Protein AF-A0A925JVF9-F1 (afdb_monomer_lite)

Sequence (267 aa):
MFSKILVVALFFCFVTSGFADVPAARLKELASIEGVRGNQLLGYGIVVGLNGTGDRRQTVFSAQSLANLLNQMGVSVPAETLRVNNTAAVLVTASLPPFARPGAKIDVTAATIGDSSNLQGGLLILTSLKGVDGQTYAVAQGPVVTAGFTAGGGFGNRQTVNHPTVGRVPDGAIVERAAPSASLETSVRLQLAHADFTTASRVAEAVNKRFSSDGSIVARAENSASVVVDTPKSWAGRGADFIAELERLTVQADRVAKIVINERTGT

Structure (mmCIF, N/CA/C/O backbone):
data_AF-A0A925JVF9-F1
#
_entry.id   AF-A0A925JVF9-F1
#
loop_
_atom_site.group_PDB
_atom_site.id
_atom_site.type_symbol
_atom_site.label_atom_id
_atom_site.label_alt_id
_atom_site.label_comp_id
_atom_site.label_asym_id
_atom_site.label_entity_id
_atom_site.label_seq_id
_atom_site.pdbx_PDB_ins_code
_atom_site.Cartn_x
_atom_site.Cartn_y
_atom_site.Cartn_z
_atom_site.occupancy
_atom_site.B_iso_or_equiv
_atom_site.auth_seq_id
_atom_site.auth_comp_id
_atom_site.auth_asym_id
_atom_site.auth_atom_id
_atom_site.pdbx_PDB_model_num
ATOM 1 N N . MET A 1 1 ? -48.446 49.598 40.470 1.00 51.62 1 MET A N 1
ATOM 2 C CA . MET A 1 1 ? -47.673 48.482 41.071 1.00 51.62 1 MET A CA 1
ATOM 3 C C . MET A 1 1 ? -47.598 47.236 40.173 1.00 51.62 1 MET A C 1
ATOM 5 O O . MET A 1 1 ? -46.605 46.533 40.249 1.00 51.62 1 MET A O 1
ATOM 9 N N . PHE A 1 2 ? -48.555 47.006 39.258 1.00 49.22 2 PHE A N 1
ATOM 10 C CA . PHE A 1 2 ? -48.572 45.840 38.350 1.00 49.22 2 PHE A CA 1
ATOM 11 C C . PHE A 1 2 ? -47.540 45.847 37.200 1.00 49.22 2 PHE A C 1
ATOM 13 O O . PHE A 1 2 ? -47.096 44.787 36.775 1.00 49.22 2 PHE A O 1
ATOM 20 N N . SER A 1 3 ? -47.092 47.016 36.727 1.00 47.41 3 SER A N 1
ATOM 21 C CA . SER A 1 3 ? -46.141 47.103 35.599 1.00 47.41 3 SER A CA 1
ATOM 22 C C . SER A 1 3 ? -44.711 46.650 35.954 1.00 47.41 3 SER A C 1
ATOM 24 O O . SER A 1 3 ? -44.016 46.103 35.104 1.00 47.41 3 SER A O 1
ATOM 26 N N . LYS A 1 4 ? -44.284 46.782 37.220 1.00 49.19 4 LYS A N 1
ATOM 27 C CA . LYS A 1 4 ? -42.935 46.367 37.653 1.00 49.19 4 LYS A CA 1
ATOM 28 C C . LYS A 1 4 ? -42.795 44.850 37.838 1.00 49.19 4 LYS A C 1
ATOM 30 O O . LYS A 1 4 ? -41.695 44.334 37.697 1.00 49.19 4 LYS A O 1
ATOM 35 N N . ILE A 1 5 ? -43.893 44.136 38.098 1.00 54.91 5 ILE A N 1
ATOM 36 C CA . ILE A 1 5 ? -43.890 42.671 38.274 1.00 54.91 5 ILE A CA 1
ATOM 37 C C . ILE A 1 5 ? -43.815 41.960 36.912 1.00 54.91 5 ILE A C 1
ATOM 39 O O . ILE A 1 5 ? -43.139 40.943 36.787 1.00 54.91 5 ILE A O 1
ATOM 43 N N . LEU A 1 6 ? -44.418 42.539 35.865 1.00 50.28 6 LEU A N 1
ATOM 44 C CA . LEU A 1 6 ? -44.382 41.973 34.512 1.00 50.28 6 LEU A CA 1
ATOM 45 C C . LEU A 1 6 ? -42.975 42.030 33.886 1.00 50.28 6 LEU A C 1
ATOM 47 O O . LEU A 1 6 ? -42.563 41.097 33.206 1.00 50.28 6 LEU A O 1
ATOM 51 N N . VAL A 1 7 ? -42.214 43.097 34.158 1.00 53.91 7 VAL A N 1
ATOM 52 C CA . VAL A 1 7 ? -40.842 43.262 33.641 1.00 53.91 7 VAL A CA 1
ATOM 53 C C . VAL A 1 7 ? -39.862 42.305 34.327 1.00 53.91 7 VAL A C 1
ATOM 55 O O . VAL A 1 7 ? -38.964 41.785 33.674 1.00 53.91 7 VAL A O 1
ATOM 58 N N . VAL A 1 8 ? -40.066 41.996 35.612 1.00 53.78 8 VAL A N 1
ATOM 59 C CA . VAL A 1 8 ? -39.234 41.018 36.338 1.00 53.78 8 VAL A CA 1
ATOM 60 C C . VAL A 1 8 ? -39.533 39.583 35.884 1.00 53.78 8 VAL A C 1
ATOM 62 O O . VAL A 1 8 ? -38.606 38.789 35.744 1.00 53.78 8 VAL A O 1
ATOM 65 N N . ALA A 1 9 ? -40.790 39.259 35.556 1.00 52.25 9 ALA A N 1
ATOM 66 C CA . ALA A 1 9 ? -41.148 37.958 34.983 1.00 52.25 9 ALA A CA 1
ATOM 67 C C . ALA A 1 9 ? -40.608 37.769 33.551 1.00 52.25 9 ALA A C 1
ATOM 69 O O . ALA A 1 9 ? -40.175 36.674 33.197 1.00 52.25 9 ALA A O 1
ATOM 70 N N . LEU A 1 10 ? -40.563 38.838 32.746 1.00 49.56 10 LEU A N 1
ATOM 71 C CA . LEU A 1 10 ? -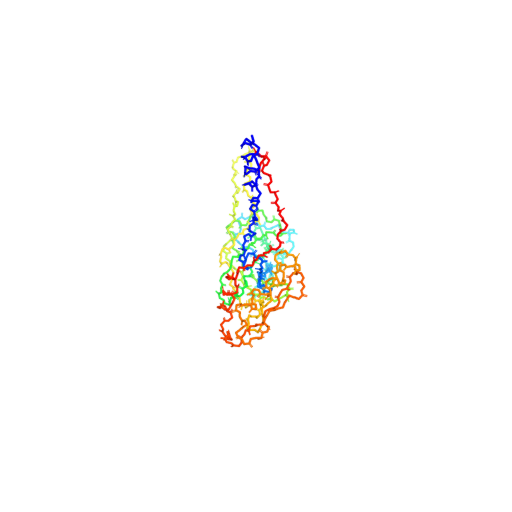39.995 38.788 31.394 1.00 49.56 10 LEU A CA 1
ATOM 72 C C . LEU A 1 10 ? -38.457 38.689 31.406 1.00 49.56 10 LEU A C 1
ATOM 74 O O . LEU A 1 10 ? -37.876 38.092 30.504 1.00 49.56 10 LEU A O 1
ATOM 78 N N . PHE A 1 11 ? -37.797 39.219 32.443 1.00 47.34 11 PHE A N 1
ATOM 79 C CA . PHE A 1 11 ? -36.340 39.136 32.603 1.00 47.34 11 PHE A CA 1
ATOM 80 C C . PHE A 1 11 ? -35.870 37.785 33.171 1.00 47.34 11 PHE A C 1
ATOM 82 O O . PHE A 1 11 ? -34.746 37.364 32.912 1.00 47.34 11 PHE A O 1
ATOM 89 N N . PHE A 1 12 ? -36.733 37.060 33.894 1.00 47.75 12 PHE A N 1
ATOM 90 C CA . PHE A 1 12 ? -36.420 35.718 34.402 1.00 47.75 12 PHE A CA 1
ATOM 91 C C . PHE A 1 12 ? -36.525 34.618 33.328 1.00 47.75 12 PHE A C 1
ATOM 93 O O . PHE A 1 12 ? -36.036 33.510 33.523 1.00 47.75 12 PHE A O 1
ATOM 100 N N . CYS A 1 13 ? -37.124 34.916 32.171 1.00 45.69 13 CYS A N 1
ATOM 101 C CA . CYS A 1 13 ? -37.393 33.924 31.129 1.00 45.69 13 CYS A CA 1
ATOM 102 C C . CYS A 1 13 ? -36.323 33.859 30.018 1.00 45.69 13 CYS A C 1
ATOM 104 O O . CYS A 1 13 ? -36.490 33.103 29.066 1.00 45.69 13 CYS A O 1
ATOM 106 N N . PHE A 1 14 ? -35.229 34.628 30.121 1.00 47.38 14 PHE A N 1
ATOM 107 C CA . PHE A 1 14 ? -34.200 34.720 29.069 1.00 47.38 14 PHE A CA 1
ATOM 108 C C . PHE A 1 14 ? -32.827 34.137 29.443 1.00 47.38 14 PHE A C 1
ATOM 110 O O . PHE A 1 14 ? -31.883 34.244 28.665 1.00 47.38 14 PHE A O 1
ATOM 117 N N . VAL A 1 15 ? -32.709 33.480 30.602 1.00 49.84 15 VAL A N 1
ATOM 118 C CA . VAL A 1 15 ? -31.476 32.793 31.035 1.00 49.84 15 VAL A CA 1
ATOM 119 C C . VAL A 1 15 ? -31.698 31.280 31.081 1.00 49.84 15 VAL A C 1
ATOM 121 O O . VAL A 1 15 ? -31.376 30.601 32.047 1.00 49.84 15 VAL A O 1
ATOM 124 N N . THR A 1 16 ? -32.260 30.722 30.014 1.00 52.12 16 THR A N 1
ATOM 125 C CA . THR A 1 16 ? -31.996 29.324 29.658 1.00 52.12 16 THR A CA 1
ATOM 126 C C . THR A 1 16 ? -31.006 29.345 28.509 1.00 52.12 16 THR A C 1
ATOM 128 O O . THR A 1 16 ? -31.341 29.042 27.365 1.00 52.12 16 THR A O 1
ATOM 131 N N . SER A 1 17 ? -29.786 29.791 28.811 1.00 51.72 17 SER A N 1
ATOM 132 C CA . SER A 1 17 ? -28.629 29.566 27.956 1.00 51.72 17 SER A CA 1
ATOM 133 C C . SER A 1 17 ? -28.560 28.063 27.730 1.00 51.72 17 SER A C 1
ATOM 135 O O . SER A 1 17 ? -28.255 27.312 28.657 1.00 51.72 17 SER A O 1
ATOM 137 N N . GLY A 1 18 ? -28.943 27.622 26.533 1.00 48.72 18 GLY A N 1
ATOM 138 C CA . GLY A 1 18 ? -28.805 26.234 26.138 1.00 48.72 18 GLY A CA 1
ATOM 139 C C . GLY A 1 18 ? -27.358 25.837 26.368 1.00 48.72 18 GLY A C 1
ATOM 140 O O . GLY A 1 18 ? -26.458 26.380 25.726 1.00 48.72 18 GLY A O 1
ATOM 141 N N . PHE A 1 19 ? -27.126 24.923 27.308 1.00 47.12 19 PHE A N 1
ATOM 142 C CA . PHE A 1 19 ? -25.910 24.135 27.292 1.00 47.12 19 PHE A CA 1
ATOM 143 C C . PHE A 1 19 ? -25.927 23.443 25.935 1.00 47.12 19 PHE A C 1
ATOM 145 O O . PHE A 1 19 ? -26.756 22.566 25.695 1.00 47.12 19 PHE A O 1
ATOM 152 N N . ALA A 1 20 ? -25.111 23.935 25.005 1.00 51.00 20 ALA A N 1
ATOM 153 C CA . ALA A 1 20 ? -24.865 23.244 23.758 1.00 51.00 20 ALA A CA 1
ATOM 154 C C . ALA A 1 20 ? -24.226 21.917 24.158 1.00 51.00 20 ALA A C 1
ATOM 156 O O . ALA A 1 20 ? -23.046 21.867 24.501 1.00 51.00 20 ALA A O 1
ATOM 157 N N . ASP A 1 21 ? -25.055 20.880 24.233 1.00 56.22 21 ASP A N 1
ATOM 158 C CA . ASP A 1 21 ? -24.623 19.532 24.549 1.00 56.22 21 ASP A CA 1
ATOM 159 C C . ASP A 1 21 ? -23.582 19.174 23.492 1.00 56.22 21 ASP A C 1
ATOM 161 O O . ASP A 1 21 ? -23.876 19.181 22.291 1.00 56.22 21 ASP A O 1
ATOM 165 N N . VAL A 1 22 ? -22.327 19.005 23.915 1.00 60.31 22 VAL A N 1
ATOM 166 C CA . VAL A 1 22 ? -21.244 18.711 22.979 1.00 60.31 22 VAL A CA 1
ATOM 167 C C . VAL A 1 22 ? -21.613 17.379 22.333 1.00 60.31 22 VAL A C 1
ATOM 169 O O . VAL A 1 22 ? -21.727 16.377 23.048 1.00 60.31 22 VAL A O 1
ATOM 172 N N . PRO A 1 23 ? -21.845 17.344 21.008 1.00 68.94 23 PRO A N 1
ATOM 173 C CA . PRO A 1 23 ? -22.372 16.157 20.365 1.00 68.94 23 PRO A CA 1
ATOM 174 C C . PRO A 1 23 ? -21.405 15.000 20.593 1.00 68.94 23 PRO A C 1
ATOM 176 O O . PRO A 1 23 ? -20.207 15.107 20.320 1.00 68.94 23 PRO A O 1
ATOM 179 N N . ALA A 1 24 ? -21.930 13.899 21.128 1.00 77.19 24 ALA A N 1
ATOM 180 C CA . ALA A 1 24 ? -21.142 12.705 21.363 1.00 77.19 24 ALA A CA 1
ATOM 181 C C . ALA A 1 24 ? -20.624 12.183 20.015 1.00 77.19 24 ALA A C 1
ATOM 183 O O . ALA A 1 24 ? -21.403 11.854 19.118 1.00 77.19 24 ALA A O 1
ATOM 184 N N . ALA A 1 25 ? -19.304 12.131 19.865 1.00 85.44 25 ALA A N 1
ATOM 185 C CA . ALA A 1 25 ? -18.665 11.631 18.658 1.00 85.44 25 ALA A CA 1
ATOM 186 C C . ALA A 1 25 ? -18.494 10.114 18.763 1.00 85.44 25 ALA A C 1
ATOM 188 O O . ALA A 1 25 ? -18.300 9.566 19.852 1.00 85.44 25 ALA A O 1
ATOM 189 N N . ARG A 1 26 ? -18.571 9.415 17.629 1.00 90.19 26 ARG A N 1
ATOM 190 C CA . ARG A 1 26 ? -18.311 7.971 17.602 1.00 90.19 26 ARG A CA 1
ATOM 191 C C . ARG A 1 26 ? -16.829 7.708 17.823 1.00 90.19 26 ARG A C 1
ATOM 193 O O . ARG A 1 26 ? -15.989 8.462 17.339 1.00 90.19 26 ARG A O 1
ATOM 200 N N . LEU A 1 27 ? -16.498 6.604 18.481 1.00 89.12 27 LEU A N 1
ATOM 201 C CA . LEU A 1 27 ? -15.113 6.265 18.785 1.00 89.12 27 LEU A CA 1
ATOM 202 C C . LEU A 1 27 ? -14.265 6.124 17.512 1.00 89.12 27 LEU A C 1
ATOM 204 O O . LEU A 1 27 ? -13.140 6.609 17.495 1.00 89.12 27 LEU A O 1
ATOM 208 N N . LYS A 1 28 ? -14.837 5.617 16.409 1.00 90.06 28 LYS A N 1
ATOM 209 C CA . LYS A 1 28 ? -14.170 5.575 15.090 1.00 90.06 28 LYS A CA 1
ATOM 210 C C . LYS A 1 28 ? -13.809 6.944 14.488 1.00 90.06 28 LYS A C 1
ATOM 212 O O . LYS A 1 28 ? -13.032 7.011 13.544 1.00 90.06 28 LYS A O 1
ATOM 217 N N . GLU A 1 29 ? -14.422 8.027 14.967 1.00 88.44 29 GLU A N 1
ATOM 218 C CA . GLU A 1 29 ? -14.110 9.403 14.544 1.00 88.44 29 GLU A CA 1
ATOM 219 C C . GLU A 1 29 ? -13.069 10.058 15.458 1.00 88.44 29 GLU A C 1
ATOM 221 O O . GLU A 1 29 ? -12.464 11.062 15.088 1.00 88.44 29 GLU A O 1
ATOM 226 N N . LEU A 1 30 ? -12.883 9.518 16.665 1.00 88.56 30 LEU A N 1
ATOM 227 C CA . LEU A 1 30 ? -11.974 10.047 17.679 1.00 88.56 30 LEU A CA 1
ATOM 228 C C . LEU A 1 30 ? -10.653 9.284 17.742 1.00 88.56 30 LEU A C 1
ATOM 230 O O . LEU A 1 30 ? -9.647 9.862 18.149 1.00 88.56 30 LEU A O 1
ATOM 234 N N . ALA A 1 31 ? -10.657 8.005 17.375 1.00 90.94 31 ALA A N 1
ATOM 235 C CA . ALA A 1 31 ? -9.525 7.110 17.521 1.00 90.94 31 ALA A CA 1
ATOM 236 C C . ALA A 1 31 ? -9.370 6.179 16.318 1.00 90.94 31 ALA A C 1
ATOM 238 O O . ALA A 1 31 ? -10.335 5.819 15.647 1.00 90.94 31 ALA A O 1
ATOM 239 N N . SER A 1 32 ? -8.135 5.745 16.104 1.00 91.44 32 SER A N 1
ATOM 240 C CA . SER A 1 32 ? -7.761 4.667 15.193 1.00 91.44 32 SER A CA 1
ATOM 241 C C . SER A 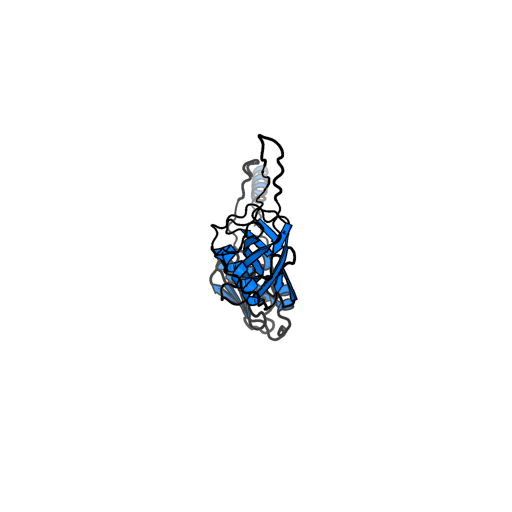1 32 ? -7.088 3.547 15.979 1.00 91.44 32 SER A C 1
ATOM 243 O O . SER A 1 32 ? -6.662 3.749 17.115 1.00 91.44 32 SER A O 1
ATOM 245 N N . ILE A 1 33 ? -7.001 2.354 15.403 1.00 90.56 33 ILE A N 1
ATOM 246 C CA . ILE A 1 33 ? -6.335 1.231 16.063 1.00 90.56 33 ILE A CA 1
ATOM 247 C C . ILE A 1 33 ? -4.843 1.304 15.766 1.00 90.56 33 ILE A C 1
ATOM 249 O O . ILE A 1 33 ? -4.421 1.325 14.607 1.00 90.56 33 ILE A O 1
ATOM 253 N N . GLU A 1 34 ? -4.033 1.316 16.817 1.00 86.50 34 GLU A N 1
ATOM 254 C CA . GLU A 1 34 ? -2.588 1.339 16.676 1.00 86.50 34 GLU A CA 1
ATOM 255 C C . GLU A 1 34 ? -2.092 0.075 15.965 1.00 86.50 34 GLU A C 1
ATOM 257 O O . GLU A 1 34 ? -2.517 -1.046 16.245 1.00 86.50 34 GLU A O 1
ATOM 262 N N . GLY A 1 35 ? -1.189 0.261 15.002 1.00 82.56 35 GLY A N 1
ATOM 263 C CA . GLY A 1 35 ? -0.651 -0.828 14.188 1.00 82.56 35 GLY A CA 1
ATOM 264 C C . GLY A 1 35 ? -1.590 -1.333 13.086 1.00 82.56 35 GLY A C 1
ATOM 265 O O . GLY A 1 35 ? -1.187 -2.206 12.316 1.00 82.56 35 GLY A O 1
ATOM 266 N N . VAL A 1 36 ? -2.792 -0.763 12.942 1.00 87.06 36 VAL A N 1
ATOM 267 C CA . VAL A 1 36 ? -3.673 -0.970 11.782 1.00 87.06 36 VAL A CA 1
ATOM 268 C C . VAL A 1 36 ? -3.477 0.187 10.811 1.00 87.06 36 VAL A C 1
ATOM 270 O O . VAL A 1 36 ? -4.213 1.169 10.798 1.00 87.06 36 VAL A O 1
ATOM 273 N N . ARG A 1 37 ? -2.430 0.087 9.992 1.00 87.00 37 ARG A N 1
ATOM 274 C CA . ARG A 1 37 ? -2.085 1.106 8.997 1.00 87.00 37 ARG A CA 1
ATOM 275 C C . ARG A 1 37 ? -1.656 0.483 7.679 1.00 87.00 37 ARG A C 1
ATOM 277 O O . ARG A 1 37 ? -1.197 -0.657 7.640 1.00 87.00 37 ARG A O 1
ATOM 284 N N . GLY A 1 38 ? -1.762 1.267 6.610 1.00 89.81 38 GLY A N 1
ATOM 285 C CA . GLY A 1 38 ? -1.126 0.924 5.344 1.00 89.81 38 GLY A CA 1
ATOM 286 C C . GLY A 1 38 ? 0.397 0.938 5.485 1.00 89.81 38 GLY A C 1
ATOM 287 O O . GLY A 1 38 ? 0.955 1.810 6.153 1.00 89.81 38 GLY A O 1
ATOM 288 N N . ASN A 1 39 ? 1.066 -0.023 4.858 1.00 92.75 39 ASN A N 1
ATOM 289 C CA . ASN A 1 39 ? 2.521 -0.105 4.829 1.00 92.75 39 ASN A CA 1
ATOM 290 C C . ASN A 1 39 ? 3.021 0.271 3.435 1.00 92.75 39 ASN A C 1
ATOM 292 O O . ASN A 1 39 ? 2.572 -0.282 2.434 1.00 92.75 39 ASN A O 1
ATOM 296 N N . GLN A 1 40 ? 3.948 1.222 3.364 1.00 94.75 40 GLN A N 1
ATOM 297 C CA . GLN A 1 40 ? 4.530 1.632 2.091 1.00 94.75 40 GLN A CA 1
ATOM 298 C C . GLN A 1 40 ? 5.485 0.554 1.594 1.00 94.75 40 GLN A C 1
ATOM 300 O O . GLN A 1 40 ? 6.331 0.068 2.349 1.00 94.75 40 GLN A O 1
ATOM 305 N N . LEU A 1 41 ? 5.345 0.205 0.321 1.00 96.88 41 LEU A N 1
ATOM 306 C CA . LEU A 1 41 ? 6.246 -0.695 -0.370 1.00 96.88 41 LEU A CA 1
ATOM 307 C C . LEU A 1 41 ? 7.009 0.057 -1.453 1.00 96.88 41 LEU A C 1
ATOM 309 O O . LEU A 1 41 ? 6.459 0.927 -2.134 1.00 96.88 41 LEU A O 1
ATOM 313 N N . LEU A 1 42 ? 8.267 -0.329 -1.624 1.00 97.50 42 LEU A N 1
ATOM 314 C CA . LEU A 1 42 ? 9.190 0.247 -2.582 1.00 97.50 42 LEU A CA 1
ATOM 315 C C . LEU A 1 42 ? 9.870 -0.861 -3.385 1.00 97.50 42 LEU A C 1
ATOM 317 O O . LEU A 1 42 ? 10.356 -1.844 -2.826 1.00 97.50 42 LEU A O 1
ATOM 321 N N . GLY A 1 43 ? 9.942 -0.685 -4.695 1.00 96.75 43 GLY A N 1
ATOM 322 C CA . GLY A 1 43 ? 10.663 -1.562 -5.599 1.00 96.75 43 GLY A CA 1
ATOM 323 C C . GLY A 1 43 ? 11.432 -0.779 -6.648 1.00 96.75 43 GLY A C 1
ATOM 324 O O . GLY A 1 43 ? 11.124 0.372 -6.957 1.00 96.75 43 GLY A O 1
ATOM 325 N N . TYR A 1 44 ? 12.435 -1.443 -7.203 1.00 95.56 44 TYR A N 1
ATOM 326 C CA . TYR A 1 44 ? 13.166 -0.985 -8.371 1.00 95.56 44 TYR A CA 1
ATOM 327 C C . TYR A 1 44 ? 12.802 -1.900 -9.535 1.00 95.56 44 TYR A C 1
ATOM 329 O O . TYR A 1 44 ? 13.009 -3.111 -9.448 1.00 95.56 44 TYR A O 1
ATOM 337 N N . GLY A 1 45 ? 12.238 -1.322 -10.590 1.00 95.19 45 GLY A N 1
ATOM 338 C CA . GLY A 1 45 ? 11.696 -2.056 -11.722 1.00 95.19 45 GLY A CA 1
ATOM 339 C C . GLY A 1 45 ? 12.215 -1.558 -13.060 1.00 95.19 45 GLY A C 1
ATOM 340 O O . GLY A 1 45 ? 12.883 -0.527 -13.167 1.00 95.19 45 GLY A O 1
ATOM 341 N N . ILE A 1 46 ? 11.864 -2.305 -14.101 1.00 95.19 46 ILE A N 1
ATOM 342 C CA . ILE A 1 46 ? 12.168 -1.967 -15.488 1.00 95.19 46 ILE A CA 1
ATOM 343 C C . ILE A 1 46 ? 10.858 -1.957 -16.269 1.00 95.19 46 ILE A C 1
ATOM 345 O O . ILE A 1 46 ? 10.109 -2.933 -16.241 1.00 95.19 46 ILE A O 1
ATOM 349 N N . VAL A 1 47 ? 10.597 -0.866 -16.983 1.00 96.56 47 VAL A N 1
ATOM 350 C CA . VAL A 1 47 ? 9.513 -0.773 -17.963 1.00 96.56 47 VAL A CA 1
ATOM 351 C C . VAL A 1 47 ? 10.098 -0.956 -19.356 1.00 96.56 47 VAL A C 1
ATOM 353 O O . VAL A 1 47 ? 11.058 -0.281 -19.718 1.00 96.56 47 VAL A O 1
ATOM 356 N N . VAL A 1 48 ? 9.526 -1.858 -20.147 1.00 95.38 48 VAL A N 1
ATOM 357 C CA . VAL A 1 48 ? 9.948 -2.150 -21.527 1.00 95.38 48 VAL A CA 1
ATOM 358 C C . VAL A 1 48 ? 8.830 -1.849 -22.522 1.00 95.38 48 VAL A C 1
ATOM 360 O O . VAL A 1 48 ? 7.694 -1.600 -22.128 1.00 95.38 48 VAL A O 1
ATOM 363 N N . GLY A 1 49 ? 9.133 -1.889 -23.820 1.00 93.75 49 GLY A N 1
ATOM 364 C CA . GLY A 1 49 ? 8.134 -1.669 -24.873 1.00 93.75 49 GLY A CA 1
ATOM 365 C C . GLY A 1 49 ? 7.816 -0.194 -25.123 1.00 93.75 49 GLY A C 1
ATOM 366 O O . GLY A 1 49 ? 6.814 0.122 -25.754 1.00 93.75 49 GLY A O 1
ATOM 367 N N . LEU A 1 50 ? 8.672 0.712 -24.643 1.00 93.06 50 LEU A N 1
ATOM 368 C CA . LEU A 1 50 ? 8.541 2.143 -24.906 1.00 93.06 50 LEU A CA 1
ATOM 369 C C . LEU A 1 50 ? 8.934 2.451 -26.358 1.00 93.06 50 LEU A C 1
ATOM 371 O O . LEU A 1 50 ? 9.868 1.855 -26.888 1.00 93.06 50 LEU A O 1
ATOM 375 N N . ASN A 1 51 ? 8.245 3.394 -27.003 1.00 91.12 51 ASN A N 1
ATOM 376 C CA . ASN A 1 51 ? 8.458 3.742 -28.413 1.00 91.12 51 ASN A CA 1
ATOM 377 C C . ASN A 1 51 ? 9.560 4.806 -28.579 1.00 91.12 51 ASN A C 1
ATOM 379 O O . ASN A 1 51 ? 9.288 5.951 -28.937 1.00 91.12 51 ASN A O 1
ATOM 383 N N . GLY A 1 52 ? 10.804 4.460 -28.239 1.00 90.81 52 GLY A N 1
ATOM 384 C CA . GLY A 1 52 ? 11.949 5.375 -28.311 1.00 90.81 52 GLY A CA 1
ATOM 385 C C . GLY A 1 52 ? 11.978 6.460 -27.229 1.00 90.81 52 GLY A C 1
ATOM 386 O O . GLY A 1 52 ? 12.827 7.348 -27.285 1.00 90.81 52 GLY A O 1
ATOM 387 N N . THR A 1 53 ? 11.063 6.406 -26.257 1.00 92.25 53 THR A N 1
ATOM 388 C CA . THR A 1 53 ? 10.938 7.377 -25.157 1.00 92.25 53 THR A CA 1
ATOM 389 C C . THR A 1 53 ? 11.624 6.942 -23.867 1.00 92.25 53 THR A C 1
ATOM 391 O O . THR A 1 53 ? 11.503 7.664 -22.880 1.00 92.25 53 THR A O 1
ATOM 394 N N . GLY A 1 54 ? 12.305 5.792 -23.870 1.00 91.56 54 GLY A N 1
ATOM 395 C CA . GLY A 1 54 ? 13.030 5.244 -22.726 1.00 91.56 54 GLY A CA 1
ATOM 396 C C . GLY A 1 54 ? 14.318 5.999 -22.396 1.00 91.56 54 GLY A C 1
ATOM 397 O O . GLY A 1 54 ? 14.566 7.108 -22.872 1.00 91.56 54 GLY A O 1
ATOM 398 N N . ASP A 1 55 ? 15.144 5.385 -21.559 1.00 93.62 55 ASP A N 1
ATOM 399 C CA . ASP A 1 55 ? 16.361 5.991 -21.037 1.00 93.62 55 ASP A CA 1
ATOM 400 C C . ASP A 1 55 ? 17.455 6.146 -22.104 1.00 93.62 55 ASP A C 1
ATOM 402 O O . ASP A 1 55 ? 17.503 5.461 -23.134 1.00 93.62 55 ASP A O 1
ATOM 406 N N . ARG A 1 56 ? 18.380 7.074 -21.849 1.00 89.69 56 ARG A N 1
ATOM 407 C CA . ARG A 1 56 ? 19.545 7.300 -22.709 1.00 89.69 56 ARG A CA 1
ATOM 408 C C . ARG A 1 56 ? 20.671 6.350 -22.308 1.00 89.69 56 ARG A C 1
ATOM 410 O O . ARG A 1 56 ? 20.728 5.854 -21.191 1.00 89.69 56 ARG A O 1
ATOM 417 N N . ARG A 1 57 ? 21.649 6.141 -23.197 1.00 79.12 57 ARG A N 1
ATOM 418 C CA . ARG A 1 57 ? 22.834 5.312 -22.875 1.00 79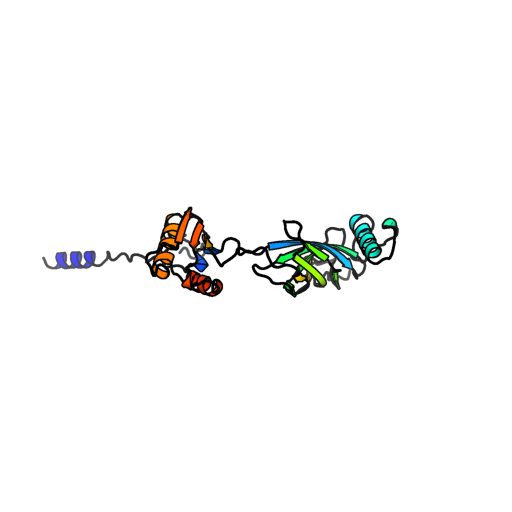.12 57 ARG A CA 1
ATOM 419 C C . ARG A 1 57 ? 23.679 5.877 -21.725 1.00 79.12 57 ARG A C 1
ATOM 421 O O . ARG A 1 57 ? 24.426 5.131 -21.111 1.00 79.12 57 ARG A O 1
ATOM 428 N N . GLN A 1 58 ? 23.568 7.176 -21.446 1.00 78.94 58 GLN A N 1
ATOM 429 C CA . GLN A 1 58 ? 24.237 7.829 -20.315 1.00 78.94 58 GLN A CA 1
ATOM 430 C C . GLN A 1 58 ? 23.629 7.416 -18.963 1.00 78.94 58 GLN A C 1
ATOM 432 O O . GLN A 1 58 ? 24.291 7.520 -17.933 1.00 78.94 58 GLN A O 1
ATOM 437 N N . THR A 1 59 ? 22.401 6.893 -18.962 1.00 82.06 59 THR A N 1
ATOM 438 C CA . THR A 1 59 ? 21.716 6.362 -17.786 1.00 82.06 59 THR A CA 1
ATOM 439 C C . THR A 1 59 ? 22.245 4.954 -17.462 1.00 82.06 59 THR A C 1
ATOM 441 O O . THR A 1 59 ? 21.651 3.935 -17.819 1.00 82.06 59 THR A O 1
ATOM 444 N N . VAL A 1 60 ? 23.407 4.884 -16.802 1.00 80.81 60 VAL A N 1
ATOM 445 C CA . VAL A 1 60 ? 24.162 3.628 -16.582 1.00 80.81 60 VAL A CA 1
ATOM 446 C C . VAL A 1 60 ? 23.334 2.550 -15.867 1.00 80.81 60 VAL A C 1
ATOM 448 O O . VAL A 1 60 ? 23.421 1.367 -16.200 1.00 80.81 60 VAL A O 1
ATOM 451 N N . PHE A 1 61 ? 22.488 2.942 -14.912 1.00 86.69 61 PHE A N 1
ATOM 452 C CA . PHE A 1 61 ? 21.709 1.995 -14.112 1.00 86.69 61 PHE A CA 1
ATOM 453 C C . PHE A 1 61 ? 20.660 1.229 -14.926 1.00 86.69 61 PHE A C 1
ATOM 455 O O . PHE A 1 61 ? 20.439 0.049 -14.653 1.00 86.69 61 PHE A O 1
ATOM 462 N N . SER A 1 62 ? 20.056 1.832 -15.951 1.00 87.12 62 SER A N 1
ATOM 463 C CA . SER A 1 62 ? 19.019 1.185 -16.767 1.00 87.12 62 SER A CA 1
ATOM 464 C C . SER A 1 62 ? 19.599 0.066 -17.627 1.00 87.12 62 SER A C 1
ATOM 466 O O . SER A 1 62 ? 19.054 -1.038 -17.663 1.00 87.12 62 SER A O 1
ATOM 468 N N . ALA A 1 63 ? 20.753 0.319 -18.256 1.00 88.62 63 ALA A N 1
ATOM 469 C CA . ALA A 1 63 ? 21.475 -0.683 -19.038 1.00 88.62 63 ALA A CA 1
ATOM 470 C C . ALA A 1 63 ? 21.976 -1.831 -18.154 1.00 88.62 63 ALA A C 1
ATOM 472 O O . ALA A 1 63 ? 21.769 -2.998 -18.488 1.00 88.62 63 ALA A O 1
ATOM 473 N N . GLN A 1 64 ? 22.546 -1.510 -16.988 1.00 90.50 64 GLN A N 1
ATOM 474 C CA . GLN A 1 64 ? 22.990 -2.523 -16.031 1.00 90.50 64 GLN A CA 1
ATOM 475 C C . GLN A 1 64 ? 21.830 -3.380 -15.518 1.00 90.50 64 GLN A C 1
ATOM 477 O O . GLN A 1 64 ? 21.959 -4.593 -15.374 1.00 90.50 64 GLN A O 1
ATOM 482 N N . SER A 1 65 ? 20.683 -2.764 -15.249 1.00 90.19 65 SER A N 1
ATOM 483 C CA . SER A 1 65 ? 19.516 -3.475 -14.727 1.00 90.19 65 SER A CA 1
ATOM 484 C C . SER A 1 65 ? 18.928 -4.425 -15.756 1.00 90.19 65 SER A C 1
ATOM 486 O O . SER A 1 65 ? 18.602 -5.561 -15.418 1.00 90.19 65 SER A O 1
ATOM 488 N N . LEU A 1 66 ? 18.852 -3.995 -17.018 1.00 89.75 66 LEU A N 1
ATOM 489 C CA . LEU A 1 66 ? 18.428 -4.860 -18.112 1.00 89.75 66 LEU A CA 1
ATOM 490 C C . LEU A 1 66 ? 19.416 -6.015 -18.321 1.00 89.75 66 LEU A C 1
ATOM 492 O O . LEU A 1 66 ? 18.985 -7.157 -18.457 1.00 89.75 66 LEU A O 1
ATOM 496 N N . ALA A 1 67 ? 20.726 -5.748 -18.276 1.00 91.88 67 ALA A N 1
ATOM 497 C CA . ALA A 1 67 ? 21.748 -6.792 -18.349 1.00 91.88 67 ALA A CA 1
ATOM 498 C C . ALA A 1 67 ? 21.600 -7.813 -17.211 1.00 91.88 67 ALA A C 1
ATOM 500 O O . ALA A 1 67 ? 21.611 -9.015 -17.454 1.00 91.88 67 ALA A O 1
ATOM 501 N N . ASN A 1 68 ? 21.408 -7.353 -15.971 1.00 91.69 68 ASN A N 1
ATOM 502 C CA . ASN A 1 68 ? 21.200 -8.224 -14.812 1.00 91.69 68 ASN A CA 1
ATOM 503 C C . ASN A 1 68 ? 19.940 -9.085 -14.958 1.00 91.69 68 ASN A C 1
ATOM 505 O O . ASN A 1 68 ? 19.973 -10.273 -14.646 1.00 91.69 68 ASN A O 1
ATOM 509 N N . LEU A 1 69 ? 18.851 -8.501 -15.459 1.00 90.81 69 LEU A N 1
ATOM 510 C CA . LEU A 1 69 ? 17.607 -9.219 -15.713 1.00 90.81 69 LEU A CA 1
ATOM 511 C C . LEU A 1 69 ? 17.789 -10.307 -16.782 1.00 90.81 69 LEU A C 1
ATOM 513 O O . LEU A 1 69 ? 17.374 -11.445 -16.582 1.00 90.81 69 LEU A O 1
ATOM 517 N N . LEU A 1 70 ? 18.460 -9.986 -17.891 1.00 91.44 70 LEU A N 1
ATOM 518 C CA . LEU A 1 70 ? 18.787 -10.958 -18.938 1.00 91.44 70 LEU A CA 1
ATOM 519 C C . LEU A 1 70 ? 19.699 -12.074 -18.406 1.00 91.44 70 LEU A C 1
ATOM 521 O O . LEU A 1 70 ? 19.425 -13.248 -18.650 1.00 91.44 70 LEU A O 1
ATOM 525 N N . ASN A 1 71 ? 20.712 -11.723 -17.605 1.00 93.69 71 ASN A N 1
ATOM 526 C CA . ASN A 1 71 ? 21.609 -12.683 -16.960 1.00 93.69 71 ASN A CA 1
ATOM 527 C C . ASN A 1 71 ? 20.836 -13.661 -16.058 1.00 93.69 71 ASN A C 1
ATOM 529 O O . ASN A 1 71 ? 21.084 -14.863 -16.112 1.00 93.69 71 ASN A O 1
ATOM 533 N N . GLN A 1 72 ? 19.873 -13.173 -15.267 1.00 90.75 72 GLN A N 1
ATOM 534 C CA . GLN A 1 72 ? 19.010 -14.022 -14.432 1.00 90.75 72 GLN A CA 1
ATOM 535 C C . GLN A 1 72 ? 18.145 -14.988 -15.256 1.00 90.75 72 GLN A C 1
ATOM 537 O O . GLN A 1 72 ? 17.810 -16.066 -14.774 1.00 90.75 72 GLN A O 1
ATOM 542 N N . MET A 1 73 ? 17.823 -14.635 -16.502 1.00 90.75 73 MET A N 1
ATOM 543 C CA . MET A 1 73 ? 17.109 -15.499 -17.450 1.00 90.75 73 MET A CA 1
ATOM 544 C C . MET A 1 73 ? 18.042 -16.393 -18.288 1.00 90.75 73 MET A C 1
ATOM 546 O O . MET A 1 73 ? 17.584 -17.058 -19.213 1.00 90.75 73 MET A O 1
ATOM 550 N N . GLY A 1 74 ? 19.344 -16.419 -17.986 1.00 92.31 74 GLY A N 1
ATOM 551 C CA . GLY A 1 74 ? 20.331 -17.253 -18.677 1.00 92.31 74 GLY A CA 1
ATOM 552 C C . GLY A 1 74 ? 20.916 -16.639 -19.952 1.00 92.31 74 GLY A C 1
ATOM 553 O O . GLY A 1 74 ? 21.633 -17.320 -20.681 1.00 92.31 74 GLY A O 1
ATOM 554 N N . VAL A 1 75 ? 20.647 -15.361 -20.230 1.00 92.94 75 VAL A N 1
ATOM 555 C CA . VAL A 1 75 ? 21.173 -14.647 -21.400 1.00 92.94 75 VAL A CA 1
ATOM 556 C C . VAL A 1 75 ? 22.239 -13.657 -20.948 1.00 92.94 75 VAL A C 1
ATOM 558 O O . VAL A 1 75 ? 21.925 -12.614 -20.377 1.00 92.94 75 VAL A O 1
ATOM 561 N N . SER A 1 76 ? 23.509 -13.966 -21.220 1.00 91.44 76 SER A N 1
ATOM 562 C CA . SER A 1 76 ? 24.606 -13.090 -20.812 1.00 91.44 76 SER A CA 1
ATOM 563 C C . SER A 1 76 ? 24.926 -12.028 -21.852 1.00 91.44 76 SER A C 1
ATOM 565 O O . SER A 1 76 ? 25.302 -12.341 -22.981 1.00 91.44 76 SER A O 1
ATOM 567 N N . VAL A 1 77 ? 24.759 -10.762 -21.464 1.00 89.69 77 VAL A N 1
ATOM 568 C CA . VAL A 1 77 ? 24.997 -9.599 -22.327 1.00 89.69 77 VAL A CA 1
ATOM 569 C C . VAL A 1 77 ? 25.735 -8.515 -21.536 1.00 89.69 77 VAL A C 1
ATOM 571 O O . VAL A 1 77 ? 25.264 -8.139 -20.459 1.00 89.69 77 VAL A O 1
ATOM 574 N N . PRO A 1 78 ? 26.859 -7.975 -22.046 1.00 88.75 78 PRO A N 1
ATOM 575 C CA . PRO A 1 78 ? 27.527 -6.831 -21.430 1.00 88.75 78 PRO A CA 1
ATOM 576 C C . PRO A 1 78 ? 26.641 -5.581 -21.481 1.00 88.75 78 PRO A C 1
ATOM 578 O O . PRO A 1 78 ? 26.069 -5.262 -22.531 1.00 88.75 78 PRO A O 1
ATOM 581 N N . ALA A 1 79 ? 26.544 -4.848 -20.370 1.00 86.69 79 ALA A N 1
ATOM 582 C CA . ALA A 1 79 ? 25.656 -3.691 -20.242 1.00 86.69 79 ALA A CA 1
ATOM 583 C C . ALA A 1 79 ? 25.971 -2.583 -21.266 1.00 86.69 79 ALA A C 1
ATOM 585 O O . ALA A 1 79 ? 25.066 -1.912 -21.758 1.00 86.69 79 ALA A O 1
ATOM 586 N N . GLU A 1 80 ? 27.235 -2.436 -21.664 1.00 86.25 80 GLU A N 1
ATOM 587 C CA . GLU A 1 80 ? 27.721 -1.414 -22.599 1.00 86.25 80 GLU A CA 1
ATOM 588 C C . GLU A 1 80 ? 27.156 -1.606 -24.015 1.00 86.25 80 GLU A C 1
ATOM 590 O O . GLU A 1 80 ? 27.004 -0.648 -24.785 1.00 86.25 80 GLU A O 1
ATOM 595 N N . THR A 1 81 ? 26.830 -2.852 -24.365 1.00 86.19 81 THR A N 1
ATOM 596 C CA . THR A 1 81 ? 26.296 -3.222 -25.682 1.00 86.19 81 THR A CA 1
ATOM 597 C C . THR A 1 81 ? 24.792 -2.984 -25.794 1.00 86.19 81 THR A C 1
ATOM 599 O O . THR A 1 81 ? 24.275 -2.833 -26.905 1.00 86.19 81 THR A O 1
ATOM 602 N N . LEU A 1 82 ? 24.088 -2.880 -24.661 1.00 86.31 82 LEU A N 1
ATOM 603 C CA . LEU A 1 82 ? 22.643 -2.706 -24.630 1.00 86.31 82 LEU A CA 1
ATOM 604 C C . LEU A 1 82 ? 22.239 -1.283 -25.029 1.00 86.31 82 LEU A C 1
ATOM 606 O O . LEU A 1 82 ? 22.817 -0.275 -24.611 1.00 86.31 82 LEU A O 1
ATOM 610 N N . ARG A 1 83 ? 21.189 -1.200 -25.848 1.00 86.62 83 ARG A N 1
ATOM 611 C CA . ARG A 1 83 ? 20.501 0.052 -26.172 1.00 86.62 83 ARG A CA 1
ATOM 612 C C . ARG A 1 83 ? 19.198 0.099 -25.383 1.00 86.62 83 ARG A C 1
ATOM 614 O O . ARG A 1 83 ? 18.349 -0.766 -25.555 1.00 86.62 83 ARG A O 1
ATOM 621 N N . VAL A 1 84 ? 19.053 1.115 -24.537 1.00 89.44 84 VAL A N 1
ATOM 622 C CA . VAL A 1 84 ? 17.928 1.256 -23.594 1.00 89.44 84 VAL A CA 1
ATOM 623 C C . VAL A 1 84 ? 16.897 2.308 -24.014 1.00 89.44 84 VAL A C 1
ATOM 625 O O . VAL A 1 84 ? 16.046 2.686 -23.228 1.00 89.44 84 VAL A O 1
ATOM 628 N N . ASN A 1 85 ? 16.883 2.731 -25.279 1.00 91.31 85 ASN A N 1
ATOM 629 C CA . ASN A 1 85 ? 15.933 3.741 -25.770 1.00 91.31 85 ASN A CA 1
ATOM 630 C C . ASN A 1 85 ? 14.456 3.292 -25.730 1.00 91.31 85 ASN A C 1
ATOM 632 O O . ASN A 1 85 ? 13.563 4.128 -25.829 1.00 91.31 85 ASN A O 1
ATOM 636 N N . ASN A 1 86 ? 14.196 1.991 -25.570 1.00 92.44 86 ASN A N 1
ATOM 637 C CA . ASN A 1 86 ? 12.854 1.412 -25.427 1.00 92.44 86 ASN A CA 1
ATOM 638 C C . ASN A 1 86 ? 12.610 0.846 -24.016 1.00 92.44 86 ASN A C 1
ATOM 640 O O . ASN A 1 86 ? 11.726 0.010 -23.806 1.00 92.44 86 ASN A O 1
ATOM 644 N N . THR A 1 87 ? 13.434 1.256 -23.053 1.00 94.19 87 THR A N 1
ATOM 645 C CA . THR A 1 87 ? 13.450 0.722 -21.694 1.00 94.19 87 THR A CA 1
ATOM 646 C C . THR A 1 87 ? 13.659 1.852 -20.698 1.00 94.19 87 THR A C 1
ATOM 648 O O . THR A 1 87 ? 14.504 2.711 -20.910 1.00 94.19 87 THR A O 1
ATOM 651 N N . ALA A 1 88 ? 12.903 1.862 -19.610 1.00 95.12 88 ALA A N 1
ATOM 652 C CA . ALA A 1 88 ? 13.054 2.836 -18.541 1.00 95.12 88 ALA A CA 1
ATOM 653 C C . ALA A 1 88 ? 13.275 2.123 -17.211 1.00 95.12 88 ALA A C 1
ATOM 655 O O . ALA A 1 88 ? 12.527 1.208 -16.861 1.00 95.12 88 ALA A O 1
ATOM 656 N N . ALA A 1 89 ? 14.270 2.561 -16.453 1.00 95.00 89 ALA A N 1
ATOM 657 C CA . ALA A 1 89 ? 14.370 2.219 -15.047 1.00 95.00 89 ALA A CA 1
ATOM 658 C C . ALA A 1 89 ? 13.363 3.055 -14.252 1.00 95.00 89 ALA A C 1
ATOM 660 O O . ALA A 1 89 ? 13.270 4.282 -14.401 1.00 95.00 89 ALA A O 1
ATOM 661 N N . VAL A 1 90 ? 12.593 2.373 -13.409 1.00 95.81 90 VAL A N 1
ATOM 662 C CA . VAL A 1 90 ? 11.504 2.980 -12.649 1.00 95.81 90 VAL A CA 1
ATOM 663 C C . VAL A 1 90 ? 11.593 2.640 -11.173 1.00 95.81 90 VAL A C 1
ATOM 665 O O . VAL A 1 90 ? 11.965 1.534 -10.777 1.00 95.81 90 VAL A O 1
ATOM 668 N N . LEU A 1 91 ? 11.181 3.597 -10.352 1.00 96.69 91 LEU A N 1
ATOM 669 C CA . LEU A 1 91 ? 10.806 3.338 -8.976 1.00 96.69 91 LEU A CA 1
ATOM 670 C C . LEU A 1 91 ? 9.343 2.908 -8.966 1.00 96.69 91 LEU A C 1
ATOM 672 O O . LEU A 1 91 ? 8.493 3.589 -9.544 1.00 96.69 91 LEU A O 1
ATOM 676 N N . VAL A 1 92 ? 9.052 1.793 -8.308 1.00 97.62 92 VAL A N 1
ATOM 677 C CA . VAL A 1 92 ? 7.690 1.293 -8.143 1.00 97.62 92 VAL A CA 1
ATOM 678 C C . VAL A 1 92 ? 7.298 1.454 -6.687 1.00 97.62 92 VAL A C 1
ATOM 680 O O . VAL A 1 92 ? 7.988 0.967 -5.794 1.00 97.62 92 VAL A O 1
ATOM 683 N N . THR A 1 93 ? 6.194 2.142 -6.439 1.00 97.62 93 THR A N 1
ATOM 684 C CA . THR A 1 93 ? 5.645 2.340 -5.100 1.00 97.62 93 THR A CA 1
ATOM 685 C C . THR A 1 93 ? 4.250 1.746 -5.011 1.00 97.62 93 THR A C 1
ATOM 687 O O . THR A 1 93 ? 3.478 1.751 -5.973 1.00 97.62 93 THR A O 1
ATOM 690 N N . ALA A 1 94 ? 3.925 1.218 -3.837 1.00 97.06 94 ALA A N 1
ATOM 691 C CA . ALA A 1 94 ? 2.596 0.714 -3.528 1.00 97.06 94 ALA A CA 1
ATOM 692 C C . ALA A 1 94 ? 2.268 0.964 -2.057 1.00 97.06 94 ALA A C 1
ATOM 694 O O . ALA A 1 94 ? 3.161 1.134 -1.225 1.00 97.06 94 ALA A O 1
ATOM 695 N N . SER A 1 95 ? 0.981 0.957 -1.731 1.00 95.75 95 SER A N 1
ATOM 696 C CA . SER A 1 95 ? 0.512 0.949 -0.348 1.00 95.75 95 SER A CA 1
ATOM 697 C C . SER A 1 95 ? -0.124 -0.404 -0.076 1.00 95.75 95 SER A C 1
ATOM 699 O O . SER A 1 95 ? -1.131 -0.740 -0.694 1.00 95.75 95 SER A O 1
ATOM 701 N N . LEU A 1 96 ? 0.476 -1.190 0.816 1.00 95.25 96 LEU A N 1
ATOM 702 C CA . LEU A 1 96 ? -0.061 -2.463 1.277 1.00 95.25 96 LEU A CA 1
ATOM 703 C C . LEU A 1 96 ? -1.123 -2.194 2.351 1.00 95.25 96 LEU A C 1
ATOM 705 O O . LEU A 1 96 ? -0.763 -1.700 3.425 1.00 95.25 96 LEU A O 1
ATOM 709 N N . PRO A 1 97 ? -2.407 -2.508 2.109 1.00 93.25 97 PRO A N 1
ATOM 710 C CA . PRO A 1 97 ? -3.451 -2.309 3.105 1.00 93.25 97 PRO A CA 1
ATOM 711 C C . PRO A 1 97 ? -3.185 -3.126 4.380 1.00 93.25 97 PRO A C 1
ATOM 713 O O . PRO A 1 97 ? -2.599 -4.213 4.301 1.00 93.25 97 PRO A O 1
ATOM 716 N N . PRO A 1 98 ? -3.629 -2.651 5.558 1.00 90.38 98 PRO A N 1
ATOM 717 C CA . PRO A 1 98 ? -3.577 -3.465 6.765 1.00 90.38 98 PRO A CA 1
ATOM 718 C C . PRO A 1 98 ? -4.386 -4.751 6.563 1.00 90.38 98 PRO A C 1
ATOM 720 O O . PRO A 1 98 ? -5.401 -4.751 5.867 1.00 90.38 98 PRO A O 1
ATOM 723 N N . PHE A 1 99 ? -3.924 -5.850 7.160 1.00 88.62 99 PHE A N 1
ATOM 724 C CA . PHE A 1 99 ? -4.533 -7.182 7.028 1.00 88.62 99 PHE A CA 1
ATOM 725 C C . PHE A 1 99 ? -4.625 -7.745 5.597 1.00 88.62 99 PHE A C 1
ATOM 727 O O . PHE A 1 99 ? -5.301 -8.757 5.387 1.00 88.62 99 PHE A O 1
ATOM 734 N N . ALA A 1 100 ? -3.940 -7.145 4.614 1.00 92.56 100 ALA A N 1
ATOM 735 C CA . ALA A 1 100 ? -3.832 -7.722 3.279 1.00 92.56 100 ALA A CA 1
ATOM 736 C C . ALA A 1 100 ? -3.248 -9.141 3.361 1.00 92.56 100 ALA A C 1
ATOM 738 O O . ALA A 1 100 ? -2.267 -9.381 4.072 1.00 92.56 100 ALA A O 1
ATOM 739 N N . ARG A 1 101 ? -3.873 -10.083 2.647 1.00 93.12 101 ARG A N 1
ATOM 740 C CA . ARG A 1 101 ? -3.500 -11.503 2.636 1.00 93.12 101 ARG A CA 1
ATOM 741 C C . ARG A 1 101 ? -2.810 -11.883 1.326 1.00 93.12 101 ARG A C 1
ATOM 743 O O . ARG A 1 101 ? -3.064 -11.229 0.313 1.00 93.12 101 ARG A O 1
ATOM 750 N N . PRO A 1 102 ? -1.990 -12.951 1.324 1.00 95.56 102 PRO A N 1
ATOM 751 C CA . PRO A 1 102 ? -1.421 -13.482 0.094 1.00 95.56 102 PRO A CA 1
ATOM 752 C C . PRO A 1 102 ? -2.491 -13.743 -0.976 1.00 95.56 102 PRO A C 1
ATOM 754 O O . PRO A 1 102 ? -3.574 -14.241 -0.666 1.00 95.56 102 PRO A O 1
ATOM 757 N N . GLY A 1 103 ? -2.194 -13.370 -2.219 1.00 95.00 103 GLY A N 1
ATOM 758 C CA . GLY A 1 103 ? -3.113 -13.439 -3.358 1.00 95.00 103 GLY A CA 1
ATOM 759 C C . GLY A 1 103 ? -3.998 -12.202 -3.558 1.00 95.00 103 GLY A C 1
ATOM 760 O O . GLY A 1 103 ? -4.623 -12.078 -4.611 1.00 95.00 103 GLY A O 1
ATOM 761 N N . ALA A 1 104 ? -4.046 -11.267 -2.602 1.00 96.12 104 ALA A N 1
ATOM 762 C CA . ALA A 1 104 ? -4.725 -9.989 -2.809 1.00 96.12 104 ALA A CA 1
ATOM 763 C C . ALA A 1 104 ? -4.008 -9.168 -3.890 1.00 96.12 104 ALA A C 1
ATOM 765 O O . ALA A 1 104 ? -2.777 -9.165 -3.959 1.00 96.12 104 ALA A O 1
ATOM 766 N N . LYS A 1 105 ? -4.781 -8.453 -4.710 1.00 96.25 105 LYS A N 1
ATOM 767 C CA . LYS A 1 105 ? -4.242 -7.518 -5.699 1.00 96.25 105 LYS A CA 1
ATOM 768 C C . LYS A 1 105 ? -4.218 -6.101 -5.143 1.00 96.25 105 LYS A C 1
ATOM 770 O O . LYS A 1 105 ? -5.129 -5.712 -4.413 1.00 96.25 105 LYS A O 1
ATOM 775 N N . ILE A 1 106 ? -3.166 -5.356 -5.470 1.00 96.50 106 ILE A N 1
ATOM 776 C CA . ILE A 1 106 ? -3.015 -3.944 -5.124 1.00 96.50 106 ILE A CA 1
ATOM 777 C C . ILE A 1 106 ? -2.508 -3.153 -6.328 1.00 96.50 106 ILE A C 1
ATOM 779 O O . ILE A 1 106 ? -1.737 -3.646 -7.155 1.00 96.50 106 ILE A O 1
ATOM 783 N N . ASP A 1 107 ? -2.922 -1.894 -6.393 1.00 96.25 107 ASP A N 1
ATOM 784 C CA . ASP A 1 107 ? -2.409 -0.941 -7.366 1.00 96.25 107 ASP A CA 1
ATOM 785 C C . ASP A 1 107 ? -0.953 -0.584 -7.079 1.00 96.25 107 ASP A C 1
ATOM 787 O O . ASP A 1 107 ? -0.543 -0.427 -5.924 1.00 96.25 107 ASP A O 1
ATOM 791 N N . VAL A 1 108 ? -0.200 -0.335 -8.150 1.00 97.38 108 VAL A N 1
ATOM 792 C CA . VAL A 1 108 ? 1.147 0.226 -8.047 1.00 97.38 108 VAL A CA 1
ATOM 793 C C . VAL A 1 108 ? 1.300 1.467 -8.906 1.00 97.38 108 VAL A C 1
ATOM 795 O O . VAL A 1 108 ? 0.631 1.641 -9.926 1.00 97.38 108 VAL A O 1
ATOM 798 N N . THR A 1 109 ? 2.209 2.337 -8.491 1.00 96.75 109 THR A N 1
ATOM 799 C CA . THR A 1 109 ? 2.626 3.508 -9.259 1.00 96.75 109 THR A CA 1
ATOM 800 C C . THR A 1 109 ? 4.080 3.325 -9.659 1.00 96.75 109 THR A C 1
ATOM 802 O O . THR A 1 109 ? 4.921 3.030 -8.817 1.00 96.75 109 THR A O 1
ATOM 805 N N . ALA A 1 110 ? 4.374 3.492 -10.942 1.00 96.56 110 ALA A N 1
ATOM 806 C CA . ALA A 1 110 ? 5.717 3.461 -11.494 1.00 96.56 110 ALA A CA 1
ATOM 807 C C . ALA A 1 110 ? 6.110 4.868 -11.954 1.00 96.56 110 ALA A C 1
ATOM 809 O O . ALA A 1 110 ? 5.358 5.528 -12.674 1.00 96.56 110 ALA A O 1
ATOM 810 N N . ALA A 1 111 ? 7.293 5.319 -11.556 1.00 95.38 111 ALA A N 1
ATOM 811 C CA . ALA A 1 111 ? 7.844 6.607 -11.955 1.00 95.38 111 ALA A CA 1
ATOM 812 C C . ALA A 1 111 ? 9.261 6.427 -12.495 1.00 95.38 111 ALA A C 1
ATOM 814 O O . ALA A 1 111 ? 10.061 5.696 -11.911 1.00 95.38 111 ALA A O 1
ATOM 815 N N . THR A 1 112 ? 9.582 7.094 -13.602 1.00 93.38 112 THR A N 1
ATOM 816 C CA . THR A 1 112 ? 10.942 7.082 -14.159 1.00 93.38 112 THR A CA 1
ATOM 817 C C . THR A 1 112 ? 11.922 7.693 -13.169 1.00 93.38 112 THR A C 1
ATOM 819 O O . THR A 1 112 ? 11.673 8.778 -12.644 1.00 93.38 112 THR A O 1
ATOM 822 N N . ILE A 1 113 ? 13.062 7.041 -12.972 1.00 93.06 113 ILE A N 1
ATOM 823 C CA . ILE A 1 113 ? 14.202 7.620 -12.241 1.00 93.06 113 ILE A CA 1
ATOM 824 C C . ILE A 1 113 ? 15.339 8.050 -13.177 1.00 93.06 113 ILE A C 1
ATOM 826 O O . ILE A 1 113 ? 16.293 8.686 -12.738 1.00 93.06 113 ILE A O 1
ATOM 830 N N . GLY A 1 114 ? 15.250 7.661 -14.450 1.00 88.38 114 GLY A N 1
ATOM 831 C CA . GLY A 1 114 ? 16.205 7.994 -15.495 1.00 88.38 114 GLY A CA 1
ATOM 832 C C . GLY A 1 114 ? 15.756 9.134 -16.395 1.00 88.38 114 GLY A C 1
ATOM 833 O O . GLY A 1 114 ? 15.065 10.064 -15.986 1.00 88.38 114 GLY A O 1
ATOM 834 N N . ASP A 1 115 ? 16.191 9.033 -17.641 1.00 89.06 115 ASP A N 1
ATOM 835 C CA . ASP A 1 115 ? 16.025 10.029 -18.694 1.00 89.06 115 ASP A CA 1
ATOM 836 C C . ASP A 1 115 ? 14.769 9.815 -19.553 1.00 89.06 115 ASP A C 1
ATOM 838 O O . ASP A 1 115 ? 14.493 10.610 -20.460 1.00 89.06 115 ASP A O 1
ATOM 842 N N . SER A 1 116 ? 14.029 8.734 -19.301 1.00 92.06 116 SER A N 1
ATOM 843 C CA . SER A 1 116 ? 12.805 8.395 -20.013 1.00 92.06 116 SER A CA 1
ATOM 844 C C . SER A 1 116 ? 11.788 9.531 -19.946 1.00 92.06 116 SER A C 1
ATOM 846 O O . SER A 1 116 ? 11.415 10.021 -18.883 1.00 92.06 116 SER A O 1
ATOM 848 N N . SER A 1 117 ? 11.302 9.934 -21.116 1.00 90.62 117 SER A N 1
ATOM 849 C CA . SER A 1 117 ? 10.388 11.071 -21.275 1.00 90.62 117 SER A CA 1
ATOM 850 C C . SER A 1 117 ? 8.912 10.674 -21.230 1.00 90.62 117 SER A C 1
ATOM 852 O O . SER A 1 117 ? 8.053 11.539 -21.058 1.00 90.62 117 SER A O 1
ATOM 854 N N . ASN A 1 118 ? 8.605 9.382 -21.399 1.00 91.94 118 ASN A N 1
ATOM 855 C CA . ASN A 1 118 ? 7.238 8.870 -21.395 1.00 91.94 118 ASN A CA 1
ATOM 856 C C . ASN A 1 118 ? 7.200 7.367 -21.065 1.00 91.94 118 ASN A C 1
ATOM 858 O O . ASN A 1 118 ? 7.906 6.591 -21.711 1.00 91.94 118 ASN A O 1
ATOM 862 N N . LEU A 1 119 ? 6.357 6.970 -20.103 1.00 93.75 119 LEU A N 1
ATOM 863 C CA . LEU A 1 119 ? 6.081 5.570 -19.739 1.00 93.75 119 LEU A CA 1
ATOM 864 C C . LEU A 1 119 ? 4.857 4.964 -20.445 1.00 93.75 119 LEU A C 1
ATOM 866 O O . LEU A 1 119 ? 4.565 3.781 -20.272 1.00 93.75 119 LEU A O 1
ATOM 870 N N . GLN A 1 120 ? 4.118 5.766 -21.208 1.00 90.69 120 GLN A N 1
ATOM 871 C CA . GLN A 1 120 ? 2.874 5.369 -21.853 1.00 90.69 120 GLN A CA 1
ATOM 872 C C . GLN A 1 120 ? 3.068 4.155 -22.765 1.00 90.69 120 GLN A C 1
ATOM 874 O O . GLN A 1 120 ? 3.948 4.140 -23.626 1.00 90.69 120 GLN A O 1
ATOM 879 N N . GLY A 1 121 ? 2.195 3.157 -22.602 1.00 87.62 121 GLY A N 1
ATOM 880 C CA . GLY A 1 121 ? 2.213 1.935 -23.408 1.00 87.62 121 GLY A CA 1
ATOM 881 C C . GLY A 1 121 ? 3.336 0.965 -23.040 1.00 87.62 121 GLY A C 1
ATOM 882 O O . GLY A 1 121 ? 3.446 -0.091 -23.657 1.00 87.62 121 GLY A O 1
ATOM 883 N N . GLY A 1 122 ? 4.150 1.298 -22.035 1.00 95.19 122 GLY A N 1
ATOM 884 C CA . GLY A 1 122 ? 5.168 0.404 -21.513 1.00 95.19 122 GLY A CA 1
ATOM 885 C C . GLY A 1 122 ? 4.588 -0.743 -20.687 1.00 95.19 122 GLY A C 1
ATOM 886 O O . GLY A 1 122 ? 3.468 -0.686 -20.179 1.00 95.19 122 GLY A O 1
ATOM 887 N N . LEU A 1 123 ? 5.394 -1.785 -20.515 1.00 96.69 123 LEU A N 1
ATOM 888 C CA . LEU A 1 123 ? 5.119 -2.936 -19.665 1.00 96.69 123 LEU A CA 1
ATOM 889 C C . LEU A 1 123 ? 6.118 -2.962 -18.509 1.00 96.69 123 LEU A C 1
ATOM 891 O O . LEU A 1 123 ? 7.320 -3.088 -18.741 1.00 96.69 123 LEU A O 1
ATOM 895 N N . LEU A 1 124 ? 5.627 -2.874 -17.274 1.00 97.25 124 LEU A N 1
ATOM 896 C CA . LEU A 1 124 ? 6.427 -3.113 -16.079 1.00 97.25 124 LEU A CA 1
ATOM 897 C C . LEU A 1 124 ? 6.741 -4.606 -15.980 1.00 97.25 124 LEU A C 1
ATOM 899 O O . LEU A 1 124 ? 5.827 -5.431 -15.891 1.00 97.25 124 LEU A O 1
ATOM 903 N N . ILE A 1 125 ? 8.029 -4.937 -15.977 1.00 95.75 125 ILE A N 1
ATOM 904 C CA . ILE A 1 125 ? 8.519 -6.293 -15.736 1.00 95.75 125 ILE A CA 1
ATOM 905 C C . ILE A 1 125 ? 8.433 -6.621 -14.243 1.00 95.75 125 ILE A C 1
ATOM 907 O O . ILE A 1 125 ? 8.470 -5.719 -13.404 1.00 95.75 125 ILE A O 1
ATOM 911 N N . LEU A 1 126 ? 8.318 -7.916 -13.927 1.00 95.00 126 LEU A N 1
ATOM 912 C CA . LEU A 1 126 ? 8.215 -8.438 -12.567 1.00 95.00 126 LEU A CA 1
ATOM 913 C C . LEU A 1 126 ? 9.201 -7.742 -11.621 1.00 95.00 126 LEU A C 1
ATOM 915 O O . LEU A 1 126 ? 10.418 -7.830 -11.776 1.00 95.00 126 LEU A O 1
ATOM 919 N N . THR A 1 127 ? 8.640 -7.030 -10.649 1.00 96.75 127 THR A N 1
ATOM 920 C CA . THR A 1 127 ? 9.352 -6.157 -9.720 1.00 96.75 127 THR A CA 1
ATOM 921 C C . THR A 1 127 ? 8.948 -6.494 -8.292 1.00 96.75 127 THR A C 1
ATOM 923 O O . THR A 1 127 ? 7.787 -6.357 -7.912 1.00 96.75 127 THR A O 1
ATOM 926 N N . SER A 1 128 ? 9.913 -6.904 -7.475 1.00 96.88 128 SER A N 1
ATOM 927 C CA . SER A 1 128 ? 9.686 -7.162 -6.052 1.00 96.88 128 SER A CA 1
ATOM 928 C C . SER A 1 128 ? 9.508 -5.855 -5.280 1.00 96.88 128 SER A C 1
ATOM 930 O O . SER A 1 128 ? 10.363 -4.970 -5.343 1.00 96.88 128 SER A O 1
ATOM 932 N N . LEU A 1 129 ? 8.426 -5.758 -4.509 1.00 97.75 129 LEU A N 1
ATOM 933 C CA . LEU A 1 129 ? 8.114 -4.620 -3.653 1.00 97.75 129 LEU A CA 1
ATOM 934 C C . LEU A 1 129 ? 8.425 -4.947 -2.195 1.00 97.75 129 LEU A C 1
ATOM 936 O O . LEU A 1 129 ? 7.856 -5.873 -1.605 1.00 97.75 129 LEU A O 1
ATOM 940 N N . LYS A 1 130 ? 9.335 -4.167 -1.615 1.00 97.19 130 LYS A N 1
ATOM 941 C CA . LYS A 1 130 ? 9.857 -4.363 -0.267 1.00 97.19 130 LYS A CA 1
ATOM 942 C C . LYS A 1 130 ? 9.290 -3.353 0.716 1.00 97.19 130 LYS A C 1
ATOM 944 O O . LYS A 1 130 ? 9.091 -2.193 0.366 1.00 97.19 130 LYS A O 1
ATOM 949 N N . GLY A 1 131 ? 9.057 -3.798 1.944 1.00 95.25 131 GLY A N 1
ATOM 950 C CA . GLY A 1 131 ? 8.757 -2.916 3.065 1.00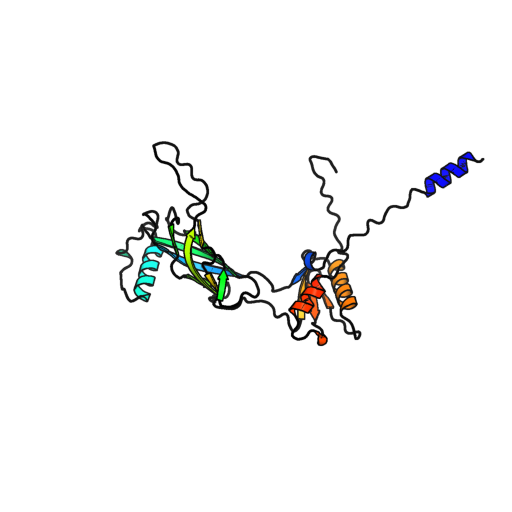 95.25 131 GLY A CA 1
ATOM 951 C C . GLY A 1 131 ? 10.012 -2.224 3.600 1.00 95.25 131 GLY A C 1
ATOM 952 O O . GLY A 1 131 ? 11.136 -2.482 3.163 1.00 95.25 131 GLY A O 1
ATOM 953 N N . VAL A 1 132 ? 9.819 -1.365 4.600 1.00 91.00 132 VAL A N 1
ATOM 954 C CA . VAL A 1 132 ? 10.907 -0.668 5.317 1.00 91.00 132 VAL A CA 1
ATOM 955 C C . VAL A 1 132 ? 11.848 -1.616 6.074 1.00 91.00 132 VAL A C 1
ATOM 957 O O . VAL A 1 132 ? 12.975 -1.253 6.386 1.00 91.00 132 VAL A O 1
ATOM 960 N N . ASP A 1 133 ? 11.392 -2.836 6.345 1.00 90.69 133 ASP A N 1
ATOM 961 C CA . ASP A 1 133 ? 12.146 -3.940 6.948 1.00 90.69 133 ASP A CA 1
ATOM 962 C C . ASP A 1 133 ? 13.013 -4.711 5.929 1.00 90.69 133 ASP A C 1
ATOM 964 O O . ASP A 1 133 ? 13.687 -5.680 6.283 1.00 90.69 133 ASP A O 1
ATOM 968 N N . GLY A 1 134 ? 12.976 -4.318 4.651 1.00 92.25 134 GLY A N 1
ATOM 969 C CA . GLY A 1 134 ? 13.701 -4.961 3.555 1.00 92.25 134 GLY A CA 1
ATOM 970 C C . GLY A 1 134 ? 13.076 -6.265 3.051 1.00 92.25 134 GLY A C 1
ATOM 971 O O . GLY A 1 134 ? 13.622 -6.881 2.130 1.00 92.25 134 GLY A O 1
ATOM 972 N N . GLN A 1 135 ? 11.941 -6.688 3.610 1.00 94.75 135 GLN A N 1
ATOM 973 C CA . GLN A 1 135 ? 11.252 -7.914 3.223 1.00 94.75 135 GLN A CA 1
ATOM 974 C C . GLN A 1 135 ? 10.331 -7.678 2.027 1.00 94.75 135 GLN A C 1
ATOM 976 O O . GLN A 1 135 ? 9.676 -6.642 1.938 1.00 94.75 135 GLN A O 1
ATOM 981 N N . THR A 1 136 ? 10.243 -8.648 1.115 1.00 96.12 136 THR A N 1
ATOM 982 C CA . THR A 1 136 ? 9.307 -8.582 -0.018 1.00 96.12 136 THR A CA 1
ATOM 983 C C . THR A 1 136 ? 7.892 -8.920 0.449 1.00 96.12 136 THR A C 1
ATOM 985 O O . THR A 1 136 ? 7.660 -10.015 0.965 1.00 96.12 136 THR A O 1
ATOM 988 N N . TYR A 1 137 ? 6.954 -7.995 0.239 1.00 97.00 137 TYR A N 1
ATOM 989 C CA . TYR A 1 137 ? 5.538 -8.181 0.581 1.00 97.00 137 TYR A CA 1
ATOM 990 C C . TYR A 1 137 ? 4.641 -8.397 -0.629 1.00 97.00 137 TYR A C 1
ATOM 992 O O . TYR A 1 137 ? 3.609 -9.053 -0.508 1.00 97.00 137 TYR A O 1
ATOM 1000 N N . ALA A 1 138 ? 5.022 -7.858 -1.784 1.00 97.56 138 ALA A N 1
ATOM 1001 C CA . ALA A 1 138 ? 4.264 -7.996 -3.015 1.00 97.56 138 ALA A CA 1
ATOM 1002 C C . ALA A 1 138 ? 5.198 -8.062 -4.225 1.00 97.56 138 ALA A C 1
ATOM 1004 O O . ALA A 1 138 ? 6.341 -7.602 -4.167 1.00 97.56 138 ALA A O 1
ATOM 1005 N N . VAL A 1 139 ? 4.701 -8.608 -5.328 1.00 97.75 139 VAL A N 1
ATOM 1006 C CA . VAL A 1 139 ? 5.368 -8.606 -6.635 1.00 97.75 139 VAL A CA 1
ATOM 1007 C C . VAL A 1 139 ? 4.489 -7.876 -7.636 1.00 97.75 139 VAL A C 1
ATOM 1009 O O . VAL A 1 139 ? 3.294 -8.141 -7.708 1.00 97.75 139 VAL A O 1
ATOM 1012 N N . ALA A 1 140 ? 5.067 -6.934 -8.376 1.00 97.88 140 ALA A N 1
ATOM 1013 C CA . ALA A 1 140 ? 4.364 -6.063 -9.309 1.00 97.88 140 ALA A CA 1
ATOM 1014 C C . ALA A 1 140 ? 4.748 -6.358 -10.760 1.00 97.88 140 ALA A C 1
ATOM 1016 O O . ALA A 1 140 ? 5.930 -6.469 -11.072 1.00 97.88 140 ALA A O 1
ATOM 1017 N N . GLN A 1 141 ? 3.765 -6.432 -11.652 1.00 97.00 141 GLN A N 1
ATOM 1018 C CA . GLN A 1 141 ? 3.949 -6.584 -13.092 1.00 97.00 141 GLN A CA 1
ATOM 1019 C C . GLN A 1 141 ? 2.701 -6.080 -13.823 1.00 97.00 141 GLN A C 1
ATOM 1021 O O . GLN A 1 141 ? 1.585 -6.243 -13.341 1.00 97.00 141 GLN A O 1
ATOM 1026 N N . GLY A 1 142 ? 2.863 -5.521 -15.021 1.00 96.88 142 GLY A N 1
ATOM 1027 C CA . GLY A 1 142 ? 1.714 -5.243 -15.882 1.00 96.88 142 GLY A CA 1
ATOM 1028 C C . GLY A 1 142 ? 1.856 -4.003 -16.755 1.00 96.88 142 GLY A C 1
ATOM 1029 O O . GLY A 1 142 ? 2.896 -3.341 -16.743 1.00 96.88 142 GLY A O 1
ATOM 1030 N N . PRO A 1 143 ? 0.824 -3.704 -17.561 1.00 96.06 143 PRO A N 1
ATOM 1031 C CA . PRO A 1 143 ? 0.832 -2.557 -18.458 1.00 96.06 143 PRO A CA 1
ATOM 1032 C C . PRO A 1 143 ? 0.779 -1.246 -17.670 1.00 96.06 143 PRO A C 1
ATOM 1034 O O . PRO A 1 143 ? -0.026 -1.083 -16.754 1.00 96.06 143 PRO A O 1
ATOM 1037 N N . VAL A 1 144 ? 1.626 -0.293 -18.051 1.00 94.88 144 VAL A N 1
ATOM 1038 C CA . VAL A 1 144 ? 1.701 1.024 -17.419 1.00 94.88 144 VAL A CA 1
ATOM 1039 C C . VAL A 1 144 ? 0.746 1.984 -18.117 1.00 94.88 144 VAL A C 1
ATOM 1041 O O . VAL A 1 144 ? 0.872 2.274 -19.309 1.00 94.88 144 VAL A O 1
ATOM 1044 N N . VAL A 1 145 ? -0.203 2.510 -17.348 1.00 92.44 145 VAL A N 1
ATOM 1045 C CA . VAL A 1 145 ? -1.182 3.497 -17.800 1.00 92.44 145 VAL A CA 1
ATOM 1046 C C . VAL A 1 145 ? -0.783 4.868 -17.265 1.00 92.44 145 VAL A C 1
ATOM 1048 O O . VAL A 1 145 ? -0.743 5.088 -16.055 1.00 92.44 145 VAL A O 1
ATOM 1051 N N . THR A 1 146 ? -0.480 5.811 -18.152 1.00 88.44 146 THR A N 1
ATOM 1052 C CA . THR A 1 146 ? -0.157 7.197 -17.789 1.00 88.44 146 THR A CA 1
ATOM 1053 C C . THR A 1 146 ? -1.405 8.070 -17.870 1.00 88.44 146 THR A C 1
ATOM 1055 O O . THR A 1 146 ? -2.233 7.911 -18.763 1.00 88.44 146 THR A O 1
ATOM 1058 N N . ALA A 1 147 ? -1.543 9.029 -16.953 1.00 71.88 147 ALA A N 1
ATOM 1059 C CA . ALA A 1 147 ? -2.636 10.006 -17.003 1.00 71.88 147 ALA A CA 1
ATOM 1060 C C . ALA A 1 147 ? -2.368 11.150 -18.003 1.00 71.88 147 ALA A C 1
ATOM 1062 O O . ALA A 1 147 ? -3.251 11.963 -18.260 1.00 71.88 147 ALA A O 1
ATOM 1063 N N . GLY A 1 148 ? -1.150 11.250 -18.544 1.00 61.84 148 GLY A N 1
ATOM 1064 C CA . GLY A 1 148 ? -0.752 12.279 -19.502 1.00 61.84 148 GLY A CA 1
ATOM 1065 C C . GLY A 1 148 ? -0.573 11.746 -20.912 1.00 61.84 148 GLY A C 1
ATOM 1066 O O . GLY A 1 148 ? -0.059 10.646 -21.106 1.00 61.84 148 GLY A O 1
ATOM 1067 N N . PHE A 1 149 ? -0.946 12.581 -21.880 1.00 56.84 149 PHE A N 1
ATOM 1068 C CA . PHE A 1 149 ? -0.654 12.403 -23.297 1.00 56.84 149 PHE A CA 1
ATOM 1069 C C . PHE A 1 149 ? 0.076 13.653 -23.775 1.00 56.84 149 PHE A C 1
ATOM 1071 O O . PHE A 1 149 ? -0.340 14.773 -23.476 1.00 56.84 149 PHE A O 1
ATOM 1078 N N . THR A 1 150 ? 1.169 13.485 -24.518 1.00 56.78 150 THR A N 1
ATOM 1079 C CA . THR A 1 150 ? 1.780 14.619 -25.214 1.00 56.78 150 THR A CA 1
ATOM 1080 C C . THR A 1 150 ? 1.206 14.694 -26.620 1.00 56.78 150 THR A C 1
ATOM 1082 O O . THR A 1 150 ? 1.640 13.967 -27.508 1.00 56.78 150 THR A O 1
ATOM 1085 N N . ALA A 1 151 ? 0.205 15.549 -26.812 1.00 52.12 151 ALA A N 1
ATOM 1086 C CA . ALA A 1 151 ? -0.337 15.855 -28.129 1.00 52.12 151 ALA A CA 1
ATOM 1087 C C . ALA A 1 151 ? 0.289 17.163 -28.637 1.00 52.12 151 ALA A C 1
ATOM 1089 O O . ALA A 1 151 ? 0.311 18.169 -27.931 1.00 52.12 151 ALA A O 1
ATOM 1090 N N . GLY A 1 152 ? 0.842 17.138 -29.850 1.00 52.91 152 GLY A N 1
ATOM 1091 C CA . GLY A 1 152 ? 1.466 18.305 -30.473 1.00 52.91 152 GLY A CA 1
ATOM 1092 C C . GLY A 1 152 ? 2.203 17.924 -31.751 1.00 52.91 152 GLY A C 1
ATOM 1093 O O . GLY A 1 152 ? 3.343 17.468 -31.698 1.00 52.91 152 GLY A O 1
ATOM 1094 N N . GLY A 1 153 ? 1.528 18.092 -32.887 1.00 43.28 153 GLY A N 1
ATOM 1095 C CA . GLY A 1 153 ? 2.113 18.045 -34.224 1.00 43.28 153 GLY A CA 1
ATOM 1096 C C . GLY A 1 153 ? 2.194 19.461 -34.791 1.00 43.28 153 GLY A C 1
ATOM 1097 O O . GLY A 1 153 ? 1.206 20.186 -34.762 1.00 43.28 153 GLY A O 1
ATOM 1098 N N . GLY A 1 154 ? 3.363 19.839 -35.306 1.00 45.91 154 GLY A N 1
ATOM 1099 C CA . GLY A 1 154 ? 3.582 21.122 -35.975 1.00 45.91 154 GLY A CA 1
ATOM 1100 C C . GLY A 1 154 ? 4.252 22.180 -35.098 1.00 45.91 154 GLY A C 1
ATOM 1101 O O . GLY A 1 154 ? 3.910 22.375 -33.934 1.00 45.91 154 GLY A O 1
ATOM 1102 N N . PHE A 1 155 ? 5.248 22.834 -35.690 1.00 49.91 155 PHE A N 1
ATOM 1103 C CA . PHE A 1 155 ? 6.092 23.890 -35.139 1.00 49.91 155 PHE A CA 1
ATOM 1104 C C . PHE A 1 155 ? 5.293 24.923 -34.321 1.00 49.91 155 PHE A C 1
ATOM 1106 O O . PHE A 1 155 ? 4.668 25.808 -34.894 1.00 49.91 155 PHE A O 1
ATOM 1113 N N . GLY A 1 156 ? 5.327 24.835 -32.985 1.00 52.00 156 GLY A N 1
ATOM 1114 C CA . GLY A 1 156 ? 4.997 25.988 -32.138 1.00 52.00 156 GLY A CA 1
ATOM 1115 C C . GLY A 1 156 ? 4.195 25.755 -30.861 1.00 52.00 156 GLY A C 1
ATOM 1116 O O . GLY A 1 156 ? 4.227 26.645 -30.022 1.00 52.00 156 GLY A O 1
ATOM 1117 N N . ASN A 1 157 ? 3.519 24.619 -30.641 1.00 49.31 157 ASN A N 1
ATOM 1118 C CA . ASN A 1 157 ? 2.766 24.452 -29.386 1.00 49.31 157 ASN A CA 1
ATOM 1119 C C . ASN A 1 157 ? 2.736 23.001 -28.878 1.00 49.31 157 ASN A C 1
ATOM 1121 O O . ASN A 1 157 ? 1.846 22.216 -29.201 1.00 49.31 157 ASN A O 1
ATOM 1125 N N . ARG A 1 158 ? 3.732 22.633 -28.059 1.00 56.09 158 ARG A N 1
ATOM 1126 C CA . ARG A 1 158 ? 3.735 21.372 -27.301 1.00 56.09 158 ARG A CA 1
ATOM 1127 C C . ARG A 1 158 ? 3.002 21.603 -25.983 1.00 56.09 158 ARG A C 1
ATOM 1129 O O . ARG A 1 158 ? 3.605 22.039 -25.007 1.00 56.09 158 ARG A O 1
ATOM 1136 N N . GLN A 1 159 ? 1.703 21.327 -25.961 1.00 56.41 159 GLN A N 1
ATOM 1137 C CA . GLN A 1 159 ? 0.914 21.391 -24.735 1.00 56.41 159 GLN A CA 1
ATOM 1138 C C . GLN A 1 159 ? 0.987 20.037 -24.026 1.00 56.41 159 GLN A C 1
ATOM 1140 O O . GLN A 1 159 ? 0.338 19.068 -24.413 1.00 56.41 159 GLN A O 1
ATOM 1145 N N . THR A 1 160 ? 1.818 19.954 -22.990 1.00 58.72 160 THR A N 1
ATOM 1146 C CA . THR A 1 160 ? 1.869 18.775 -22.121 1.00 58.72 160 THR A CA 1
ATOM 1147 C C . THR A 1 160 ? 0.784 18.916 -21.058 1.00 58.72 160 THR A C 1
ATOM 1149 O O . THR A 1 160 ? 0.865 19.803 -20.212 1.00 58.72 160 THR A O 1
ATOM 1152 N N . VAL A 1 161 ? -0.235 18.056 -21.100 1.00 56.91 161 VAL A N 1
ATOM 1153 C CA . VAL A 1 161 ? -1.223 17.929 -20.021 1.00 56.91 161 VAL A CA 1
ATOM 1154 C C . VAL A 1 161 ? -0.834 16.707 -19.183 1.00 56.91 161 VAL A C 1
ATOM 1156 O O . VAL A 1 161 ? -0.716 15.605 -19.723 1.00 56.91 161 VAL A O 1
ATOM 1159 N N . ASN A 1 162 ? -0.635 16.908 -17.875 1.00 67.50 162 ASN A N 1
ATOM 1160 C CA . ASN A 1 162 ? -0.158 15.924 -16.882 1.00 67.50 162 ASN A CA 1
ATOM 1161 C C . ASN A 1 162 ? 1.325 15.503 -17.021 1.00 67.50 162 ASN A C 1
ATOM 1163 O O . ASN A 1 162 ? 2.078 16.050 -17.824 1.00 67.50 162 ASN A O 1
ATOM 1167 N N . HIS A 1 163 ? 1.756 14.541 -16.192 1.00 80.75 163 HIS A N 1
ATOM 1168 C CA . HIS A 1 163 ? 3.130 14.026 -16.134 1.00 80.75 163 HIS A CA 1
ATOM 1169 C C . HIS A 1 163 ? 3.243 12.664 -16.854 1.00 80.75 163 HIS A C 1
ATOM 1171 O O . HIS A 1 163 ? 2.811 11.656 -16.295 1.00 80.75 163 HIS A O 1
ATOM 1177 N N . PRO A 1 164 ? 3.821 12.586 -18.071 1.00 84.62 164 PRO A N 1
ATOM 1178 C CA . PRO A 1 164 ? 3.962 11.327 -18.826 1.00 84.62 164 PRO A CA 1
ATOM 1179 C C . PRO A 1 164 ? 5.031 10.374 -18.256 1.00 84.62 164 PRO A C 1
ATOM 1181 O O . PRO A 1 164 ? 5.126 9.217 -18.659 1.00 84.62 164 PRO A O 1
ATOM 1184 N N . THR A 1 165 ? 5.843 10.850 -17.313 1.00 91.38 165 THR A N 1
ATOM 1185 C CA . THR A 1 165 ? 6.912 10.102 -16.632 1.00 91.38 165 THR A CA 1
ATOM 1186 C C . THR A 1 165 ? 6.426 9.296 -15.425 1.00 91.38 165 THR A C 1
ATOM 1188 O O . THR A 1 165 ? 7.211 8.581 -14.801 1.00 91.38 165 THR A O 1
ATOM 1191 N N . VAL A 1 166 ? 5.135 9.393 -15.093 1.00 93.06 166 VAL A N 1
ATOM 1192 C CA . VAL A 1 166 ? 4.492 8.654 -14.004 1.00 93.06 166 VAL A CA 1
ATOM 1193 C C . VAL A 1 166 ? 3.295 7.894 -14.560 1.00 93.06 166 VAL A C 1
ATOM 1195 O O . VAL A 1 166 ? 2.448 8.461 -15.255 1.00 93.06 166 VAL A O 1
ATOM 1198 N N . GLY A 1 167 ? 3.213 6.608 -14.239 1.00 93.69 167 GLY A N 1
ATOM 1199 C CA . GLY A 1 167 ? 2.106 5.747 -14.627 1.00 93.69 167 GLY A CA 1
ATOM 1200 C C . GLY A 1 167 ? 1.625 4.869 -13.481 1.00 93.69 167 GLY A C 1
ATOM 1201 O O . GLY A 1 167 ? 2.344 4.602 -12.521 1.00 93.69 167 GLY A O 1
ATOM 1202 N N . ARG A 1 168 ? 0.381 4.417 -13.586 1.00 94.69 168 ARG A N 1
ATOM 1203 C CA . ARG A 1 168 ? -0.245 3.464 -12.674 1.00 94.69 168 ARG A CA 1
ATOM 1204 C C . ARG A 1 168 ? -0.315 2.104 -13.356 1.00 94.69 168 ARG A C 1
ATOM 1206 O O . ARG A 1 168 ? -0.555 2.032 -14.559 1.00 94.69 168 ARG A O 1
ATOM 1213 N N . VAL A 1 169 ? -0.156 1.037 -12.587 1.00 96.25 169 VAL A N 1
ATOM 1214 C CA . VAL A 1 169 ? -0.500 -0.326 -13.004 1.00 96.25 169 VAL A CA 1
ATOM 1215 C C . VAL A 1 169 ? -1.625 -0.786 -12.071 1.00 96.25 169 VAL A C 1
ATOM 1217 O O . VAL A 1 169 ? -1.348 -1.179 -10.931 1.00 96.25 169 VAL A O 1
ATOM 1220 N N . PRO A 1 170 ? -2.894 -0.637 -12.492 1.00 94.94 170 PRO A N 1
ATOM 1221 C CA . PRO A 1 170 ? -4.046 -1.043 -11.691 1.00 94.94 170 PRO A CA 1
ATOM 1222 C C . PRO A 1 170 ? -4.032 -2.549 -11.446 1.00 94.94 170 PRO A C 1
ATOM 1224 O O . PRO A 1 170 ? -3.752 -3.304 -12.378 1.00 94.94 170 PRO A O 1
ATOM 1227 N N . ASP A 1 171 ? -4.297 -2.977 -10.210 1.00 95.50 171 ASP A N 1
ATOM 1228 C CA . ASP A 1 171 ? -4.250 -4.388 -9.791 1.00 95.50 171 ASP A CA 1
ATOM 1229 C C . ASP A 1 171 ? -2.956 -5.123 -10.209 1.00 95.50 171 ASP A C 1
ATOM 1231 O O . ASP A 1 171 ? -2.935 -6.344 -10.401 1.00 95.50 171 ASP A O 1
ATOM 1235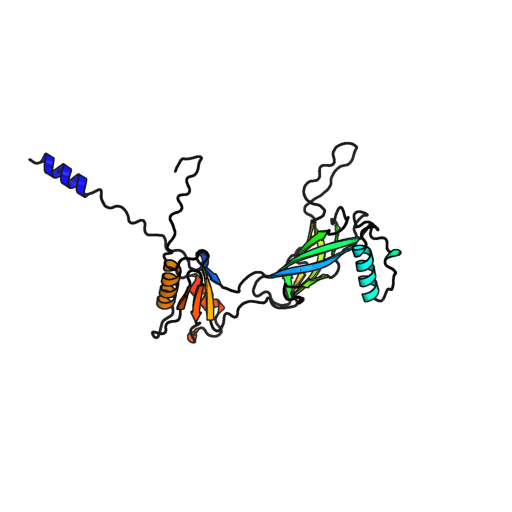 N N . GLY A 1 172 ? -1.873 -4.361 -10.390 1.00 94.56 172 GLY A N 1
ATOM 1236 C CA . GLY A 1 172 ? -0.620 -4.826 -10.973 1.00 94.56 172 GLY A CA 1
ATOM 1237 C C . GLY A 1 172 ? 0.286 -5.558 -9.998 1.00 94.56 172 GLY A C 1
ATOM 1238 O O . GLY A 1 172 ? 1.225 -6.218 -10.433 1.00 94.56 172 GLY A O 1
ATOM 1239 N N . ALA A 1 173 ? 0.049 -5.445 -8.690 1.00 97.38 173 ALA A N 1
ATOM 1240 C CA . ALA A 1 173 ? 0.805 -6.187 -7.695 1.00 97.38 173 ALA A CA 1
ATOM 1241 C C . ALA A 1 173 ? -0.028 -7.247 -6.994 1.00 97.38 173 ALA A C 1
ATOM 1243 O O . ALA A 1 173 ? -1.179 -7.015 -6.640 1.00 97.38 173 ALA A O 1
ATOM 1244 N N . ILE A 1 174 ? 0.598 -8.394 -6.754 1.00 97.62 174 ILE A N 1
ATOM 1245 C CA . ILE A 1 174 ? 0.048 -9.501 -5.980 1.00 97.62 174 ILE A CA 1
ATOM 1246 C C . ILE A 1 174 ? 0.794 -9.556 -4.654 1.00 97.62 174 ILE A C 1
ATOM 1248 O O . ILE A 1 174 ? 2.025 -9.527 -4.612 1.00 97.62 174 ILE A O 1
ATOM 1252 N N . VAL A 1 175 ? 0.038 -9.601 -3.563 1.00 97.38 175 VAL A N 1
ATOM 1253 C CA . VAL A 1 175 ? 0.575 -9.750 -2.213 1.00 97.38 175 VAL A CA 1
ATOM 1254 C C . VAL A 1 175 ? 1.093 -11.177 -2.039 1.00 97.38 175 VAL A C 1
ATOM 1256 O O . VAL A 1 175 ? 0.354 -12.137 -2.230 1.00 97.38 175 VAL A O 1
ATOM 1259 N N . GLU A 1 176 ? 2.350 -11.309 -1.630 1.00 96.00 176 GLU A N 1
ATOM 1260 C CA . GLU A 1 176 ? 3.024 -12.585 -1.342 1.00 96.00 176 GLU A CA 1
ATOM 1261 C C . GLU A 1 176 ? 3.113 -12.843 0.167 1.00 96.00 176 GLU A C 1
ATOM 1263 O O . GLU A 1 176 ? 3.136 -13.984 0.628 1.00 96.00 176 GLU A O 1
ATOM 1268 N N . ARG A 1 177 ? 3.142 -11.771 0.967 1.00 93.69 177 ARG A N 1
ATOM 1269 C CA . ARG A 1 177 ? 3.257 -11.839 2.425 1.00 93.69 177 ARG A CA 1
ATOM 1270 C C . ARG A 1 177 ? 2.200 -10.974 3.084 1.00 93.69 177 ARG A C 1
ATOM 1272 O O . ARG A 1 177 ? 1.948 -9.855 2.650 1.00 93.69 177 ARG A O 1
ATOM 1279 N N . ALA A 1 178 ? 1.613 -11.491 4.162 1.00 90.19 178 ALA A N 1
ATOM 1280 C CA . ALA A 1 178 ? 0.645 -10.740 4.946 1.00 90.19 178 ALA A CA 1
ATOM 1281 C C . ALA A 1 178 ? 1.249 -9.430 5.476 1.00 90.19 178 ALA A C 1
ATOM 1283 O O . ALA A 1 178 ? 2.425 -9.388 5.844 1.00 90.19 178 ALA A O 1
ATOM 1284 N N . ALA A 1 179 ? 0.436 -8.375 5.523 1.00 86.50 179 ALA A N 1
ATOM 1285 C CA . ALA A 1 179 ? 0.867 -7.092 6.061 1.00 86.50 179 ALA A CA 1
ATOM 1286 C C . ALA A 1 179 ? 1.280 -7.223 7.541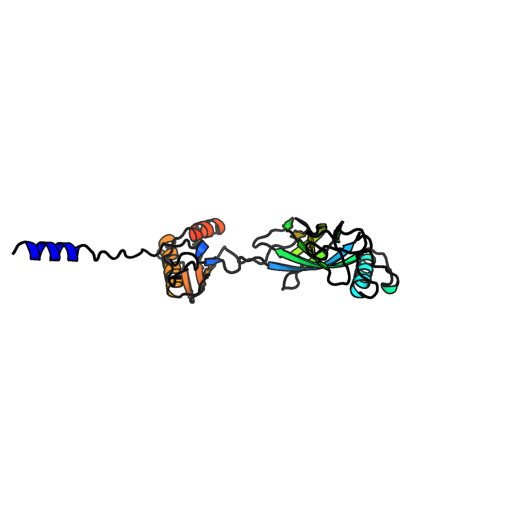 1.00 86.50 179 ALA A C 1
ATOM 1288 O O . ALA A 1 179 ? 0.591 -7.908 8.303 1.00 86.50 179 ALA A O 1
ATOM 1289 N N . PRO A 1 180 ? 2.348 -6.537 7.985 1.00 81.62 180 PRO A N 1
ATOM 1290 C CA . PRO A 1 180 ? 2.659 -6.434 9.400 1.00 81.62 180 PRO A CA 1
ATOM 1291 C C . PRO A 1 180 ? 1.568 -5.561 10.033 1.00 81.62 180 PRO A C 1
ATOM 1293 O O . PRO A 1 180 ? 1.501 -4.352 9.805 1.00 81.62 180 PRO A O 1
ATOM 1296 N N . SER A 1 181 ? 0.635 -6.191 10.739 1.00 79.62 181 SER A N 1
ATOM 1297 C CA . SER A 1 181 ? -0.498 -5.537 11.401 1.00 79.62 181 SER A CA 1
ATOM 1298 C C . SER A 1 181 ? -0.584 -6.018 12.844 1.00 79.62 181 SER A C 1
ATOM 1300 O O . SER A 1 181 ? -0.218 -7.157 13.141 1.00 79.62 181 SER A O 1
ATOM 1302 N N . ALA A 1 182 ? -1.032 -5.143 13.746 1.00 76.19 182 ALA A N 1
ATOM 1303 C CA . ALA A 1 182 ? -1.192 -5.494 15.153 1.00 76.19 182 ALA A CA 1
ATOM 1304 C C . ALA A 1 182 ? -2.170 -6.668 15.326 1.00 76.19 182 ALA A C 1
ATOM 1306 O O . ALA A 1 182 ? -3.180 -6.762 14.624 1.00 76.19 182 ALA A O 1
ATOM 1307 N N . SER A 1 183 ? -1.862 -7.561 16.271 1.00 75.38 183 SER A N 1
ATOM 1308 C CA . SER A 1 183 ? -2.798 -8.609 16.678 1.00 75.38 183 SER A CA 1
ATOM 1309 C C . SER A 1 183 ? -3.978 -7.976 17.402 1.00 75.38 183 SER A C 1
ATOM 1311 O O . SER A 1 183 ? -3.790 -7.134 18.275 1.00 75.38 183 SER A O 1
ATOM 1313 N N . LEU A 1 184 ? -5.183 -8.407 17.047 1.00 77.94 184 LEU A N 1
ATOM 1314 C CA . LEU A 1 184 ? -6.434 -7.915 17.621 1.00 77.94 184 LEU A CA 1
ATOM 1315 C C . LEU A 1 184 ? -7.009 -8.870 18.683 1.00 77.94 184 LEU A C 1
ATOM 1317 O O . LEU A 1 184 ? -8.111 -8.656 19.177 1.00 77.94 184 LEU A O 1
ATOM 1321 N N . GLU A 1 185 ? -6.287 -9.945 19.014 1.00 75.12 185 GLU A N 1
ATOM 1322 C CA . GLU A 1 185 ? -6.807 -11.037 19.846 1.00 75.12 185 GLU A CA 1
ATOM 1323 C C . GLU A 1 185 ? -6.684 -10.758 21.350 1.00 75.12 185 GLU A C 1
ATOM 1325 O O . GLU A 1 185 ? -7.617 -11.022 22.103 1.00 75.12 185 GLU A O 1
ATOM 1330 N N . THR A 1 186 ? -5.550 -10.216 21.801 1.00 82.12 186 THR A N 1
ATOM 1331 C CA . THR A 1 186 ? -5.254 -10.098 23.242 1.00 82.12 186 THR A CA 1
ATOM 1332 C C . THR A 1 186 ? -5.628 -8.733 23.801 1.00 82.12 186 THR A C 1
ATOM 1334 O O . THR A 1 186 ? -6.316 -8.629 24.814 1.00 82.12 186 THR A O 1
ATOM 1337 N N . SER A 1 187 ? -5.155 -7.676 23.150 1.00 86.50 187 SER A N 1
ATOM 1338 C CA . SER A 1 187 ? -5.456 -6.303 23.517 1.00 86.50 187 SER A CA 1
ATOM 1339 C C . SER A 1 187 ? -5.406 -5.421 22.281 1.00 86.50 187 SER A C 1
ATOM 1341 O O . SER A 1 187 ? -4.670 -5.677 21.328 1.00 86.50 187 SER A O 1
ATOM 1343 N N . VAL A 1 188 ? -6.222 -4.379 22.303 1.00 89.69 188 VAL A N 1
ATOM 1344 C CA . VAL A 1 188 ? -6.340 -3.381 21.254 1.00 89.69 188 VAL A CA 1
ATOM 1345 C C . VAL A 1 188 ? -5.893 -2.056 21.839 1.00 89.69 188 VAL A C 1
ATOM 1347 O O . VAL A 1 188 ? -6.382 -1.610 22.876 1.00 89.69 188 VAL A O 1
ATOM 1350 N N . ARG A 1 189 ? -4.951 -1.406 21.169 1.00 92.44 189 ARG A N 1
ATOM 1351 C CA . ARG A 1 189 ? -4.501 -0.069 21.535 1.00 92.44 189 ARG A CA 1
ATOM 1352 C C . ARG A 1 189 ? -5.163 0.934 20.603 1.00 92.44 189 ARG A C 1
ATOM 1354 O O . ARG A 1 189 ? -5.060 0.819 19.387 1.00 92.44 189 ARG A O 1
ATOM 1361 N N . LEU A 1 190 ? -5.884 1.882 21.181 1.00 92.44 190 LEU A N 1
ATOM 1362 C CA . LEU A 1 190 ? -6.563 2.955 20.474 1.00 92.44 190 LEU A CA 1
ATOM 1363 C C . LEU A 1 190 ? -5.687 4.199 20.519 1.00 92.44 190 LEU A C 1
ATOM 1365 O O . LEU A 1 190 ? -5.359 4.691 21.598 1.00 92.44 190 LEU A O 1
ATOM 1369 N N . GLN A 1 191 ? -5.354 4.717 19.347 1.00 93.50 191 GLN A N 1
ATOM 1370 C CA . GLN A 1 191 ? -4.641 5.966 19.167 1.00 93.50 191 GLN A CA 1
ATOM 1371 C C . GLN A 1 191 ? -5.642 7.081 18.860 1.00 93.50 191 GLN A C 1
ATOM 1373 O O . GLN A 1 191 ? -6.304 7.061 17.819 1.00 93.50 191 GLN A O 1
ATOM 1378 N N . LEU A 1 192 ? -5.753 8.058 19.757 1.00 91.94 192 LEU A N 1
ATOM 1379 C CA . LEU A 1 192 ? -6.610 9.226 19.576 1.00 91.94 192 LEU A CA 1
ATOM 1380 C C . LEU A 1 192 ? -6.075 10.125 18.457 1.00 91.94 192 LEU A C 1
ATOM 1382 O O . LEU A 1 192 ? -4.874 10.374 18.358 1.00 91.94 192 LEU A O 1
ATOM 1386 N N . ALA A 1 193 ? -6.982 10.659 17.641 1.00 90.50 193 ALA A N 1
ATOM 1387 C CA . ALA A 1 193 ? -6.656 11.598 16.569 1.00 90.50 193 ALA A CA 1
ATOM 1388 C C . ALA A 1 193 ? -6.106 12.931 17.110 1.00 90.50 193 ALA A C 1
ATOM 1390 O O . ALA A 1 193 ? -5.281 13.580 16.467 1.00 90.50 193 ALA A O 1
ATOM 1391 N N . HIS A 1 194 ? -6.549 13.325 18.305 1.00 89.19 194 HIS A N 1
ATOM 1392 C CA . HIS A 1 194 ? -6.072 14.500 19.024 1.00 89.19 194 HIS A CA 1
ATOM 1393 C C . HIS A 1 194 ? -5.680 14.094 20.442 1.00 89.19 194 HIS A C 1
ATOM 1395 O O . HIS A 1 194 ? -6.471 13.468 21.145 1.00 89.19 194 HIS A O 1
ATOM 1401 N N . ALA A 1 195 ? -4.456 14.440 20.844 1.00 90.62 195 ALA A N 1
ATOM 1402 C CA . ALA A 1 195 ? -3.951 14.131 22.172 1.00 90.62 195 ALA A CA 1
ATOM 1403 C C . ALA A 1 195 ? -4.647 15.011 23.221 1.00 90.62 195 ALA A C 1
ATOM 1405 O O . ALA A 1 195 ? -4.456 16.225 23.232 1.00 90.62 195 ALA A O 1
ATOM 1406 N N . ASP A 1 196 ? -5.433 14.392 24.097 1.00 90.00 196 ASP A N 1
ATOM 1407 C CA . ASP A 1 196 ? -6.150 15.043 25.186 1.00 90.00 196 ASP A CA 1
ATOM 1408 C C . ASP A 1 196 ? -6.444 14.045 26.324 1.00 90.00 196 ASP A C 1
ATOM 1410 O O . ASP A 1 196 ? -7.044 12.987 26.117 1.00 90.00 196 ASP A O 1
ATOM 1414 N N . PHE A 1 197 ? -6.024 14.383 27.547 1.00 91.62 197 PHE A N 1
ATOM 1415 C CA . PHE A 1 197 ? -6.175 13.502 28.712 1.00 91.62 197 PHE A CA 1
ATOM 1416 C C . PHE A 1 197 ? -7.641 13.310 29.113 1.00 91.62 197 PHE A C 1
ATOM 1418 O O . PHE A 1 197 ? -8.028 12.201 29.489 1.00 91.62 197 PHE A O 1
ATOM 1425 N N . THR A 1 198 ? -8.463 14.358 29.005 1.00 91.62 198 THR A N 1
ATOM 1426 C CA . THR A 1 198 ? -9.889 14.297 29.354 1.00 91.62 198 THR A CA 1
ATOM 1427 C C . THR A 1 198 ? -10.620 13.324 28.432 1.00 91.62 198 THR A C 1
ATOM 1429 O O . THR A 1 198 ? -11.350 12.443 28.888 1.00 91.62 198 THR A O 1
ATOM 1432 N N . THR A 1 199 ? -10.375 13.433 27.129 1.00 91.12 199 THR A N 1
ATOM 1433 C CA . THR A 1 199 ? -10.931 12.560 26.097 1.00 91.12 199 THR A CA 1
ATOM 1434 C C . THR A 1 199 ? -10.437 11.131 26.279 1.00 91.12 199 THR A C 1
ATOM 1436 O O . THR A 1 199 ? -11.260 10.219 26.284 1.00 91.12 199 THR A O 1
ATOM 1439 N N . ALA A 1 200 ? -9.138 10.913 26.513 1.00 92.69 200 ALA A N 1
ATOM 1440 C CA . ALA A 1 200 ? -8.596 9.578 26.779 1.00 92.69 200 ALA A CA 1
ATOM 1441 C C . ALA A 1 200 ? -9.263 8.901 27.990 1.00 92.69 200 ALA A C 1
ATOM 1443 O O . ALA A 1 200 ? -9.679 7.743 27.892 1.00 92.69 200 ALA A O 1
ATOM 1444 N N . SER A 1 201 ? -9.439 9.628 29.102 1.00 93.50 201 SER A N 1
ATOM 1445 C CA . SER A 1 201 ? -10.134 9.111 30.292 1.00 93.50 201 SER A CA 1
ATOM 1446 C C . SER A 1 201 ? -11.590 8.760 29.989 1.00 93.50 201 SER A C 1
ATOM 1448 O O . SER A 1 201 ? -12.041 7.656 30.293 1.00 93.50 201 SER A O 1
ATOM 1450 N N . ARG A 1 202 ? -12.324 9.657 29.316 1.00 92.38 202 ARG A N 1
ATOM 1451 C CA . ARG A 1 202 ? -13.732 9.431 28.949 1.00 92.38 202 ARG A CA 1
ATOM 1452 C C . ARG A 1 202 ? -13.908 8.252 27.993 1.00 92.38 202 ARG A C 1
ATOM 1454 O O . ARG A 1 202 ? -14.892 7.523 28.107 1.00 92.38 202 ARG A O 1
ATOM 1461 N N . VAL A 1 203 ? -12.967 8.042 27.070 1.00 92.75 203 VAL A N 1
ATOM 1462 C CA . VAL A 1 203 ? -12.957 6.862 26.193 1.00 92.75 203 VAL A CA 1
ATOM 1463 C C . VAL A 1 203 ? -12.801 5.592 27.027 1.00 92.75 203 VAL A C 1
ATOM 1465 O O . VAL A 1 203 ? -13.610 4.678 26.880 1.00 92.75 203 VAL A O 1
ATOM 1468 N N . ALA A 1 204 ? -11.820 5.537 27.933 1.00 93.50 204 ALA A N 1
ATOM 1469 C CA . ALA A 1 204 ? -11.622 4.375 28.798 1.00 93.50 204 ALA A CA 1
ATOM 1470 C C . ALA A 1 204 ? -12.869 4.077 29.653 1.00 93.50 204 ALA A C 1
ATOM 1472 O O . ALA A 1 204 ? -13.308 2.931 29.737 1.00 93.50 204 ALA A O 1
ATOM 1473 N N . GLU A 1 205 ? -13.499 5.104 30.228 1.00 92.06 205 GLU A N 1
ATOM 1474 C CA . GLU A 1 205 ? -14.752 4.965 30.976 1.00 92.06 205 GLU A CA 1
ATOM 1475 C C . GLU A 1 205 ? -15.907 4.443 30.117 1.00 92.06 205 GLU A C 1
ATOM 1477 O O . GLU A 1 205 ? -16.645 3.564 30.560 1.00 92.06 205 GLU A O 1
ATOM 1482 N N . ALA A 1 206 ? -16.081 4.958 28.897 1.00 91.50 206 ALA A N 1
ATOM 1483 C CA . ALA A 1 206 ? -17.136 4.511 27.990 1.00 91.50 206 ALA A CA 1
ATOM 1484 C C . ALA A 1 206 ? -16.960 3.038 27.590 1.00 91.50 206 ALA A C 1
ATOM 1486 O O . ALA A 1 206 ? -17.934 2.283 27.570 1.00 91.50 206 ALA A O 1
ATOM 1487 N N . VAL A 1 207 ? -15.718 2.616 27.332 1.00 91.81 207 VAL A N 1
ATOM 1488 C CA . VAL A 1 207 ? -15.388 1.215 27.038 1.00 91.81 207 VAL A CA 1
ATOM 1489 C C . VAL A 1 207 ? -15.670 0.333 28.258 1.00 91.81 207 VAL A C 1
ATOM 1491 O O . VAL A 1 207 ? -16.376 -0.667 28.133 1.00 91.81 207 VAL A O 1
ATOM 1494 N N . ASN A 1 208 ? -15.215 0.730 29.451 1.00 92.06 208 ASN A N 1
ATOM 1495 C CA . ASN A 1 208 ? -15.490 -0.007 30.688 1.00 92.06 208 ASN A CA 1
ATOM 1496 C C . ASN A 1 208 ? -17.001 -0.120 30.959 1.00 92.06 208 ASN A C 1
ATOM 1498 O O . ASN A 1 208 ? -17.497 -1.209 31.219 1.00 92.06 208 ASN A O 1
ATOM 1502 N N . LYS A 1 209 ? -17.782 0.956 30.790 1.00 90.06 209 LYS A N 1
ATOM 1503 C CA . LYS A 1 209 ? -19.249 0.918 30.962 1.00 90.06 209 LYS A CA 1
ATOM 1504 C C . LYS A 1 209 ? -19.941 -0.105 30.056 1.00 90.06 209 LYS A C 1
ATOM 1506 O O . LYS A 1 209 ? -20.955 -0.670 30.454 1.00 90.06 209 LYS A O 1
ATOM 1511 N N . ARG A 1 210 ? -19.429 -0.331 28.841 1.00 87.94 210 ARG A N 1
ATOM 1512 C CA . ARG A 1 210 ? -20.027 -1.275 27.884 1.00 87.94 210 ARG A CA 1
ATOM 1513 C C . ARG A 1 210 ? -19.594 -2.719 28.119 1.00 87.94 210 ARG A C 1
ATOM 1515 O O . ARG A 1 210 ? -20.414 -3.619 27.937 1.00 87.94 210 ARG A O 1
ATOM 1522 N N . PHE A 1 211 ? -18.321 -2.929 28.441 1.00 86.31 211 PHE A N 1
ATOM 1523 C CA . PHE A 1 211 ? -17.677 -4.243 28.362 1.00 86.31 211 PHE A CA 1
ATOM 1524 C C . PHE A 1 211 ? -17.242 -4.818 29.718 1.00 86.31 211 PHE A C 1
ATOM 1526 O O . PHE A 1 211 ? -16.900 -5.998 29.784 1.00 86.31 211 PHE A O 1
ATOM 1533 N N . SER A 1 212 ? -17.298 -4.048 30.807 1.00 80.25 212 SER A N 1
ATOM 1534 C CA . SER A 1 212 ? -17.086 -4.556 32.167 1.00 80.25 212 SER A CA 1
ATOM 1535 C C . SER A 1 212 ? -18.341 -5.282 32.669 1.00 80.25 212 SER A C 1
ATOM 1537 O O . SER A 1 212 ? -19.116 -4.728 33.443 1.00 80.25 212 SER A O 1
ATOM 1539 N N . SER A 1 213 ? -18.564 -6.524 32.228 1.00 67.75 213 SER A N 1
ATOM 1540 C CA . SER A 1 213 ? -19.684 -7.351 32.711 1.00 67.75 213 SER A CA 1
ATOM 1541 C C . SER A 1 213 ? -19.464 -7.907 34.126 1.00 67.75 213 SER A C 1
ATOM 1543 O O . SER A 1 213 ? -20.429 -8.038 34.871 1.00 67.75 213 SER A O 1
ATOM 1545 N N . ASP A 1 214 ? -18.206 -8.142 34.526 1.00 66.00 214 ASP A N 1
ATOM 1546 C CA . ASP A 1 214 ? -17.848 -8.804 35.799 1.00 66.00 214 ASP A CA 1
ATOM 1547 C C . ASP A 1 214 ? -17.064 -7.885 36.763 1.00 66.00 214 ASP A C 1
ATOM 1549 O O . ASP A 1 214 ? -16.349 -8.348 37.650 1.00 66.00 214 ASP A O 1
ATOM 1553 N N . GLY A 1 215 ? -17.123 -6.563 36.563 1.00 65.06 215 GLY A N 1
ATOM 1554 C CA . GLY A 1 215 ? -16.347 -5.593 37.353 1.00 65.06 215 GLY A CA 1
ATOM 1555 C C . GLY A 1 215 ? -14.852 -5.526 37.006 1.00 65.06 215 GLY A C 1
ATOM 1556 O O . GLY A 1 215 ? -14.110 -4.760 37.619 1.00 65.06 215 GLY A O 1
ATOM 1557 N N . SER A 1 216 ? -14.395 -6.277 36.000 1.00 76.12 216 SER A N 1
ATOM 1558 C CA . SER A 1 216 ? -13.040 -6.156 35.459 1.00 76.12 216 SER A CA 1
ATOM 1559 C C . SER A 1 216 ? -12.870 -4.844 34.692 1.00 76.12 216 SER A C 1
ATOM 1561 O O . SER A 1 216 ? -13.670 -4.532 33.805 1.00 76.12 216 SER A O 1
ATOM 1563 N N . ILE A 1 217 ? -11.800 -4.103 34.981 1.00 81.94 217 ILE A N 1
ATOM 1564 C CA . ILE A 1 217 ? -11.381 -2.952 34.174 1.00 81.94 217 ILE A CA 1
ATOM 1565 C C . ILE A 1 217 ? -10.776 -3.500 32.883 1.00 81.94 217 ILE A C 1
ATOM 1567 O O . ILE A 1 217 ? -9.752 -4.177 32.918 1.00 81.94 217 ILE A O 1
ATOM 1571 N N . VAL A 1 218 ? -11.430 -3.222 31.759 1.00 88.56 218 VAL A N 1
ATOM 1572 C CA . VAL A 1 218 ? -11.010 -3.689 30.431 1.00 88.56 218 VAL A CA 1
ATOM 1573 C C . VAL A 1 218 ? -10.272 -2.604 29.658 1.00 88.56 218 VAL A C 1
ATOM 1575 O O . VAL A 1 218 ? -9.530 -2.920 28.745 1.00 88.56 218 VAL A O 1
ATOM 1578 N N . ALA A 1 219 ? -10.434 -1.330 30.014 1.00 92.06 219 ALA A N 1
ATOM 1579 C CA . ALA A 1 219 ? -9.804 -0.210 29.330 1.00 92.06 219 ALA A CA 1
ATOM 1580 C C . ALA A 1 219 ? -9.106 0.745 30.297 1.00 92.06 219 ALA A C 1
ATOM 1582 O O . ALA A 1 219 ? -9.642 1.087 31.355 1.00 92.06 219 ALA A O 1
ATOM 1583 N N . ARG A 1 220 ? -7.925 1.219 29.895 1.00 93.94 220 ARG A N 1
ATOM 1584 C CA . ARG A 1 220 ? -7.114 2.194 30.630 1.00 93.94 220 ARG A CA 1
ATOM 1585 C C . ARG A 1 220 ? -6.514 3.234 29.686 1.00 93.94 220 ARG A C 1
ATOM 1587 O O . ARG A 1 220 ? -5.937 2.882 28.658 1.00 93.94 220 ARG A O 1
ATOM 1594 N N . ALA A 1 221 ? -6.632 4.511 30.042 1.00 93.62 221 ALA A N 1
ATOM 1595 C CA . ALA A 1 221 ? -5.904 5.582 29.368 1.00 93.62 221 ALA A CA 1
ATOM 1596 C C . ALA A 1 221 ? -4.433 5.518 29.802 1.00 93.62 221 ALA A C 1
ATOM 1598 O O . ALA A 1 221 ? -4.131 5.685 30.980 1.00 93.62 221 ALA A O 1
ATOM 1599 N N . GLU A 1 222 ? -3.527 5.226 28.871 1.00 92.81 222 GLU A N 1
ATOM 1600 C CA . GLU A 1 222 ? -2.091 5.149 29.168 1.00 92.81 222 GLU A CA 1
ATOM 1601 C C . GLU A 1 222 ? -1.444 6.535 29.132 1.00 92.81 222 GLU A C 1
ATOM 1603 O O . GLU A 1 222 ? -0.589 6.854 29.954 1.00 92.81 222 GLU A O 1
ATOM 1608 N N . ASN A 1 223 ? -1.866 7.373 28.185 1.00 92.06 223 ASN A N 1
ATOM 1609 C CA . ASN A 1 223 ? -1.450 8.766 28.062 1.00 92.06 223 ASN A CA 1
ATOM 1610 C C . ASN A 1 223 ? -2.530 9.574 27.314 1.00 92.06 223 ASN A C 1
ATOM 1612 O O . ASN A 1 223 ? -3.595 9.049 26.993 1.00 92.06 223 ASN A O 1
ATOM 1616 N N . SER A 1 224 ? -2.260 10.848 27.020 1.00 90.44 224 SER A N 1
ATOM 1617 C CA . SER A 1 224 ? -3.201 11.739 26.325 1.00 90.44 224 SER A CA 1
ATOM 1618 C C . SER A 1 224 ? -3.577 11.290 24.911 1.00 90.44 224 SER A C 1
ATOM 1620 O O . SER A 1 224 ? -4.583 11.754 24.391 1.00 90.44 224 SER A O 1
ATOM 1622 N N . ALA A 1 225 ? -2.804 10.411 24.271 1.00 92.31 225 ALA A N 1
ATOM 1623 C CA . ALA A 1 225 ? -3.028 9.966 22.897 1.00 92.31 225 ALA A CA 1
ATOM 1624 C C . ALA A 1 225 ? -3.359 8.469 22.774 1.00 92.31 225 ALA A C 1
ATOM 1626 O O . ALA A 1 225 ? -3.697 8.025 21.681 1.00 92.31 225 ALA A O 1
ATOM 1627 N N . SER A 1 226 ? -3.260 7.687 23.853 1.00 93.44 226 SER A N 1
ATOM 1628 C CA . SER A 1 226 ? -3.345 6.226 23.803 1.00 93.44 226 SER A CA 1
ATOM 1629 C C . SER A 1 226 ? -4.234 5.660 24.903 1.00 93.44 226 SER A C 1
ATOM 1631 O O . SER A 1 226 ? -4.008 5.894 26.092 1.00 93.44 226 SER A O 1
ATOM 1633 N N . VAL A 1 227 ? -5.180 4.811 24.504 1.00 94.00 227 VAL A N 1
ATOM 1634 C CA . VAL A 1 227 ? -6.033 4.019 25.398 1.00 94.00 227 VAL A CA 1
ATOM 1635 C C . VAL A 1 227 ? -5.827 2.540 25.088 1.00 94.00 227 VAL A C 1
ATOM 1637 O O . VAL A 1 227 ? -5.997 2.112 23.952 1.00 94.00 227 VAL A O 1
ATOM 1640 N N . VAL A 1 228 ? -5.453 1.749 26.090 1.00 93.69 228 VAL A N 1
ATOM 1641 C CA . VAL A 1 228 ? -5.294 0.295 25.955 1.00 93.69 228 VAL A CA 1
ATOM 1642 C C . VAL A 1 228 ? -6.579 -0.380 26.397 1.00 93.69 228 VAL A C 1
ATOM 1644 O O . VAL A 1 228 ? -7.088 -0.079 27.476 1.00 93.69 228 VAL A O 1
ATOM 1647 N N . VAL A 1 229 ? -7.082 -1.291 25.570 1.00 92.12 229 VAL A N 1
ATOM 1648 C CA . VAL A 1 229 ? -8.281 -2.085 25.821 1.00 92.12 229 VAL A CA 1
ATOM 1649 C C . VAL A 1 229 ? -7.917 -3.565 25.763 1.00 92.12 229 VAL A C 1
ATOM 1651 O O . VAL A 1 229 ? -7.537 -4.077 24.717 1.00 92.12 229 VAL A O 1
ATOM 1654 N N . ASP A 1 230 ? -8.023 -4.254 26.888 1.00 90.25 230 ASP A N 1
ATOM 1655 C CA . ASP A 1 230 ? -7.840 -5.695 26.993 1.00 90.25 230 ASP A CA 1
ATOM 1656 C C . ASP A 1 230 ? -9.112 -6.397 26.482 1.00 90.25 230 ASP A C 1
ATOM 1658 O O . ASP A 1 230 ? -10.228 -6.088 26.911 1.00 90.25 230 ASP A O 1
ATOM 1662 N N . THR A 1 231 ? -8.958 -7.330 25.539 1.00 87.00 231 THR A N 1
ATOM 1663 C CA . THR A 1 231 ? -10.093 -8.026 24.921 1.00 87.00 231 THR A CA 1
ATOM 1664 C C . THR A 1 231 ? -10.695 -9.008 25.934 1.00 87.00 231 THR A C 1
ATOM 1666 O O . THR A 1 231 ? -9.996 -9.924 26.382 1.00 87.00 231 THR A O 1
ATOM 1669 N N . PRO A 1 232 ? -11.980 -8.877 26.327 1.00 85.12 232 PRO A N 1
ATOM 1670 C CA . PRO A 1 232 ? -12.569 -9.786 27.304 1.00 85.12 232 PRO A CA 1
ATOM 1671 C C . PRO A 1 232 ? -12.608 -11.225 26.776 1.00 85.12 232 PRO A C 1
ATOM 1673 O O . PRO A 1 232 ? -12.856 -11.456 25.593 1.00 85.12 232 PRO A O 1
ATOM 1676 N N . LYS A 1 233 ? -12.448 -12.219 27.662 1.00 83.25 233 LYS A N 1
ATOM 1677 C CA . LYS A 1 233 ? -12.415 -13.649 27.282 1.00 83.25 233 LYS A CA 1
ATOM 1678 C C . LYS A 1 233 ? -13.661 -14.116 26.519 1.00 83.25 233 LYS A C 1
ATOM 1680 O O . LYS A 1 233 ? -13.563 -15.034 25.713 1.00 83.25 233 LYS A O 1
ATOM 1685 N N . SER A 1 234 ? -14.814 -13.485 26.746 1.00 83.19 234 SER A N 1
ATOM 1686 C CA . SER A 1 234 ? -16.067 -13.762 26.029 1.00 83.19 234 SER A CA 1
ATOM 1687 C C . SER A 1 234 ? -16.018 -13.416 24.534 1.00 83.19 234 SER A C 1
ATOM 1689 O O . SER A 1 234 ? -16.837 -13.922 23.769 1.00 83.19 234 SER A O 1
ATOM 1691 N N . TRP A 1 235 ? -15.055 -12.593 24.114 1.00 83.25 235 TRP A N 1
ATOM 1692 C CA . TRP A 1 235 ? -14.845 -12.159 22.731 1.00 83.25 235 TRP A CA 1
ATOM 1693 C C . TRP A 1 235 ? -13.618 -12.805 22.070 1.00 83.25 235 TRP A C 1
ATOM 1695 O O . TRP A 1 235 ? -13.270 -12.440 20.947 1.00 83.25 235 TRP A O 1
ATOM 1705 N N . ALA A 1 236 ? -12.968 -13.770 22.730 1.00 80.75 236 ALA A N 1
ATOM 1706 C CA . ALA A 1 236 ? -11.827 -14.488 22.164 1.00 80.75 236 ALA A CA 1
ATOM 1707 C C . ALA A 1 236 ? -12.196 -15.145 20.818 1.00 80.75 236 ALA A C 1
ATOM 1709 O O . ALA A 1 236 ? -13.248 -15.778 20.698 1.00 80.75 236 ALA A O 1
ATOM 1710 N N . GLY A 1 237 ? -11.359 -14.969 19.788 1.00 81.94 237 GLY A N 1
ATOM 1711 C CA . GLY A 1 237 ? -11.637 -15.439 18.424 1.00 81.94 237 GLY A CA 1
ATOM 1712 C C . GLY A 1 237 ? -12.689 -14.622 17.658 1.00 81.94 237 GLY A C 1
ATOM 1713 O O . GLY A 1 237 ? -12.997 -14.942 16.511 1.00 81.94 237 GLY A O 1
ATOM 1714 N N . ARG A 1 238 ? -13.238 -13.558 18.262 1.00 85.25 238 ARG A N 1
ATOM 1715 C CA . ARG A 1 238 ? -14.191 -12.611 17.656 1.00 85.25 238 ARG A CA 1
ATOM 1716 C C . ARG A 1 238 ? -13.668 -11.173 17.701 1.00 85.25 238 ARG A C 1
ATOM 1718 O O . ARG A 1 238 ? -14.447 -10.230 17.835 1.00 85.25 238 ARG A O 1
ATOM 1725 N N . GLY A 1 239 ? -12.351 -10.990 17.562 1.00 84.62 239 GLY A N 1
ATOM 1726 C CA . GLY A 1 239 ? -11.702 -9.675 17.649 1.00 84.62 239 GLY A CA 1
ATOM 1727 C C . GLY A 1 239 ? -12.286 -8.632 16.686 1.00 84.62 239 GLY A C 1
ATOM 1728 O O . GLY A 1 239 ? -12.481 -7.481 17.068 1.00 84.62 239 GLY A O 1
ATOM 1729 N N . ALA A 1 240 ? -12.661 -9.037 15.467 1.00 86.31 240 ALA A N 1
ATOM 1730 C CA . ALA A 1 240 ? -13.307 -8.143 14.501 1.00 86.31 240 ALA A CA 1
ATOM 1731 C C . ALA A 1 240 ? -14.684 -7.639 14.980 1.00 86.31 240 ALA A C 1
ATOM 1733 O O . ALA A 1 240 ? -14.972 -6.448 14.867 1.00 86.31 240 ALA A O 1
ATOM 1734 N N . ASP A 1 241 ? -15.512 -8.515 15.560 1.00 89.25 241 ASP A N 1
ATOM 1735 C CA . ASP A 1 241 ? -16.818 -8.127 16.107 1.00 89.25 241 ASP A CA 1
ATOM 1736 C C . ASP A 1 241 ? -16.656 -7.227 17.340 1.00 89.25 241 ASP A C 1
ATOM 1738 O O . ASP A 1 241 ? -17.410 -6.270 17.516 1.00 89.25 241 ASP A O 1
ATOM 1742 N N . PHE A 1 242 ? -15.657 -7.519 18.180 1.00 89.31 242 PHE A N 1
ATOM 1743 C CA . PHE A 1 242 ? -15.329 -6.708 19.351 1.00 89.31 242 PHE A CA 1
ATOM 1744 C C . PHE A 1 242 ? -14.943 -5.281 18.950 1.00 89.31 242 PHE A C 1
ATOM 1746 O O . PHE A 1 242 ? -15.477 -4.318 19.497 1.00 89.31 242 PHE A O 1
ATOM 1753 N N . ILE A 1 243 ? -14.078 -5.138 17.943 1.00 88.94 243 ILE A N 1
ATOM 1754 C CA . ILE A 1 243 ? -13.695 -3.835 17.389 1.00 88.94 243 ILE A CA 1
ATOM 1755 C C . ILE A 1 243 ? -14.899 -3.114 16.792 1.00 88.94 243 ILE A C 1
ATOM 1757 O O . ILE A 1 243 ? -15.083 -1.930 17.055 1.00 88.94 243 ILE A O 1
ATOM 1761 N N . ALA A 1 244 ? -15.745 -3.813 16.032 1.00 90.38 244 ALA A N 1
ATOM 1762 C CA . ALA A 1 244 ? -16.940 -3.211 15.451 1.00 90.38 244 ALA A CA 1
ATOM 1763 C C . ALA A 1 244 ? -17.894 -2.665 16.528 1.00 90.38 244 ALA A C 1
ATOM 1765 O O . ALA A 1 244 ? -18.514 -1.619 16.334 1.00 90.38 244 ALA A O 1
ATOM 1766 N N . GLU A 1 245 ? -18.011 -3.348 17.668 1.00 90.81 245 GLU A N 1
ATOM 1767 C CA . GLU A 1 245 ? -18.812 -2.879 18.800 1.00 90.81 245 GLU A CA 1
ATOM 1768 C C . GLU A 1 245 ? -18.129 -1.726 19.553 1.00 90.81 245 GLU A C 1
ATOM 1770 O O . GLU A 1 245 ? -18.794 -0.776 19.967 1.00 90.81 245 GLU A O 1
ATOM 1775 N N . LEU A 1 246 ? -16.802 -1.759 19.670 1.00 90.44 246 LEU A N 1
ATOM 1776 C CA . LEU A 1 246 ? -16.006 -0.679 20.247 1.00 90.44 246 LEU A CA 1
ATOM 1777 C C . LEU A 1 246 ? -16.128 0.609 19.413 1.00 90.44 246 LEU A C 1
ATOM 1779 O O . LEU A 1 246 ? -16.399 1.674 19.959 1.00 90.44 246 LEU A O 1
ATOM 1783 N N . GLU A 1 247 ? -16.037 0.523 18.087 1.00 90.62 247 GLU A N 1
ATOM 1784 C CA . GLU A 1 247 ? -16.176 1.660 17.164 1.00 90.62 247 GLU A CA 1
ATOM 1785 C C . GLU A 1 247 ? -17.559 2.335 17.199 1.00 90.62 247 GLU A C 1
ATOM 1787 O O . GLU A 1 247 ? -17.690 3.504 16.812 1.00 90.62 247 GLU A O 1
ATOM 1792 N N . ARG A 1 248 ? -18.596 1.622 17.663 1.00 90.94 248 ARG A N 1
ATOM 1793 C CA . ARG A 1 248 ? -19.960 2.154 17.835 1.00 90.94 248 ARG A CA 1
ATOM 1794 C C . ARG A 1 248 ? -20.121 3.009 19.085 1.00 90.94 248 ARG A C 1
ATOM 1796 O O . ARG A 1 248 ? -21.096 3.758 19.155 1.00 90.94 248 ARG A O 1
ATOM 1803 N N . LEU A 1 249 ? -19.208 2.907 20.052 1.00 90.81 249 LEU A N 1
ATOM 1804 C CA . LEU A 1 249 ? -19.284 3.681 21.285 1.00 90.81 249 LEU A CA 1
ATOM 1805 C C . LEU A 1 249 ? -19.284 5.176 20.983 1.00 90.81 249 LEU A C 1
ATOM 1807 O O . LEU A 1 249 ? -18.536 5.663 20.137 1.00 90.81 249 LEU A O 1
ATOM 1811 N N . THR A 1 250 ? -20.126 5.909 21.699 1.00 90.56 250 THR A N 1
ATOM 1812 C CA . THR A 1 250 ? -20.206 7.364 21.613 1.00 90.56 250 THR A CA 1
ATOM 1813 C C . THR A 1 250 ? -19.538 7.979 22.830 1.00 90.56 250 THR A C 1
ATOM 1815 O O . THR A 1 250 ? -19.873 7.624 23.962 1.00 90.56 250 THR A O 1
ATOM 1818 N N . VAL A 1 251 ? -18.615 8.910 22.604 1.00 88.81 251 VAL A N 1
ATOM 1819 C CA . VAL A 1 251 ? -17.849 9.580 23.655 1.00 88.81 251 VAL A CA 1
ATOM 1820 C C . VAL A 1 251 ? -17.944 11.090 23.468 1.00 88.81 251 VAL A C 1
ATOM 1822 O O . VAL A 1 251 ? -17.799 11.613 22.362 1.00 88.81 251 VAL A O 1
ATOM 1825 N N . GLN A 1 252 ? -18.180 11.804 24.565 1.00 86.19 252 GLN A N 1
ATOM 1826 C CA . GLN A 1 252 ? -18.107 13.262 24.593 1.00 86.19 252 GLN A CA 1
ATOM 1827 C C . GLN A 1 252 ? -16.637 13.690 24.654 1.00 86.19 252 GLN A C 1
ATOM 1829 O O . GLN A 1 252 ? -16.042 13.784 25.732 1.00 86.19 252 GLN A O 1
ATOM 1834 N N . ALA A 1 253 ? -16.038 13.903 23.483 1.00 80.44 253 ALA A N 1
ATOM 1835 C CA . ALA A 1 253 ? -14.679 14.417 23.376 1.00 80.44 253 ALA A CA 1
ATOM 1836 C C . ALA A 1 253 ? -14.592 15.854 23.902 1.00 80.44 253 ALA A C 1
ATOM 1838 O O . ALA A 1 253 ? -15.511 16.653 23.710 1.00 80.44 253 ALA A O 1
ATOM 1839 N N . ASP A 1 254 ? -13.468 16.185 24.525 1.00 74.25 254 ASP A N 1
ATOM 1840 C CA . ASP A 1 254 ? -13.147 17.553 24.919 1.00 74.25 254 ASP A CA 1
ATOM 1841 C C . ASP A 1 254 ? -12.573 18.285 23.698 1.00 74.25 254 ASP A C 1
ATOM 1843 O O . ASP A 1 254 ? -11.367 18.336 23.452 1.00 74.25 254 ASP A O 1
ATOM 1847 N N . ARG A 1 255 ? -13.466 18.737 22.812 1.00 68.19 255 ARG A N 1
ATOM 1848 C CA . ARG A 1 255 ? -13.068 19.500 21.627 1.00 68.19 255 ARG A CA 1
ATOM 1849 C C . ARG A 1 255 ? -12.912 20.964 22.013 1.00 68.19 255 ARG A C 1
ATOM 1851 O O . ARG A 1 255 ? -13.880 21.599 22.423 1.00 68.19 255 ARG A O 1
ATOM 1858 N N . VAL A 1 256 ? -11.736 21.537 21.756 1.00 55.25 256 VAL A N 1
ATOM 1859 C CA . VAL A 1 256 ? -11.596 22.997 21.689 1.00 55.25 256 VAL A CA 1
ATOM 1860 C C . VAL A 1 256 ? -12.537 23.488 20.589 1.00 55.25 256 VAL A C 1
ATOM 1862 O O . VAL A 1 256 ? -12.426 23.058 19.438 1.00 55.25 256 VAL A O 1
ATOM 1865 N N . ALA A 1 257 ? -13.494 24.347 20.939 1.00 48.03 257 ALA A N 1
ATOM 1866 C CA . ALA A 1 257 ? -14.436 24.913 19.984 1.00 48.03 257 ALA A CA 1
ATOM 1867 C C . ALA A 1 257 ? -13.666 25.630 18.863 1.00 48.03 257 ALA A C 1
ATOM 1869 O O . ALA A 1 257 ? -13.071 26.685 19.077 1.00 48.03 257 ALA A O 1
ATOM 1870 N N . LYS A 1 258 ? -13.653 25.053 17.657 1.00 54.78 258 LYS A N 1
ATOM 1871 C CA . LYS A 1 258 ? -13.087 25.708 16.477 1.00 54.78 258 LYS A CA 1
ATOM 1872 C C . LYS A 1 258 ? -14.210 26.464 15.779 1.00 54.78 258 LYS A C 1
ATOM 1874 O O . LYS A 1 258 ? -15.004 25.868 15.058 1.00 54.78 258 LYS A O 1
ATOM 1879 N N . ILE A 1 259 ? -14.286 27.769 16.027 1.00 55.03 259 ILE A N 1
ATOM 1880 C CA . ILE A 1 259 ? -15.164 28.675 15.282 1.00 55.03 259 ILE A CA 1
ATOM 1881 C C . ILE A 1 259 ? -14.563 28.798 13.879 1.00 55.03 259 ILE A C 1
ATOM 1883 O O . ILE A 1 259 ? -13.515 29.415 13.694 1.00 55.03 259 ILE A O 1
ATOM 1887 N N . VAL A 1 260 ? -15.179 28.146 12.897 1.00 56.34 260 VAL A N 1
ATOM 1888 C CA . VAL A 1 260 ? -14.814 28.308 11.488 1.00 56.34 260 VAL A CA 1
ATOM 1889 C C . VAL A 1 260 ? -15.677 29.435 10.941 1.00 56.34 260 VAL A C 1
ATOM 1891 O O . VAL A 1 260 ? -16.801 29.194 10.522 1.00 56.34 260 VAL A O 1
ATOM 1894 N N . ILE A 1 261 ? -15.160 30.663 10.983 1.00 56.00 261 ILE A N 1
ATOM 1895 C CA . ILE A 1 261 ? -15.833 31.812 10.374 1.00 56.00 261 ILE A CA 1
ATOM 1896 C C . ILE A 1 261 ? -15.616 31.708 8.867 1.00 56.00 261 ILE A C 1
ATOM 1898 O O . ILE A 1 261 ? -14.478 31.711 8.394 1.00 56.00 261 ILE A O 1
ATOM 1902 N N . ASN A 1 262 ? -16.697 31.592 8.102 1.00 53.62 262 ASN A N 1
ATOM 1903 C CA . ASN A 1 262 ? -16.605 31.644 6.651 1.00 53.62 262 ASN A CA 1
ATOM 1904 C C . ASN A 1 262 ? -16.409 33.107 6.224 1.00 53.62 262 ASN A C 1
ATOM 1906 O O . ASN A 1 262 ? -17.315 33.928 6.387 1.00 53.62 262 ASN A O 1
ATOM 1910 N N . GLU A 1 263 ? -15.240 33.440 5.664 1.00 60.44 263 GLU A N 1
ATOM 1911 C CA . GLU A 1 263 ? -14.875 34.816 5.274 1.00 60.44 263 GLU A CA 1
ATOM 1912 C C . GLU A 1 263 ? -15.866 35.464 4.288 1.00 60.44 263 GLU A C 1
ATOM 1914 O O . GLU A 1 263 ? -15.907 36.685 4.173 1.00 60.44 263 GLU A O 1
ATOM 1919 N N . ARG A 1 264 ? -16.717 34.678 3.609 1.00 54.41 264 ARG A N 1
ATOM 1920 C CA . ARG A 1 264 ? -17.733 35.205 2.684 1.00 54.41 264 ARG A CA 1
ATOM 1921 C C . ARG A 1 264 ? -19.061 35.583 3.351 1.00 54.41 264 ARG A C 1
ATOM 1923 O O . ARG A 1 264 ? -19.834 36.321 2.747 1.00 54.41 264 ARG A O 1
ATOM 1930 N N . THR A 1 265 ? -19.359 35.079 4.550 1.00 61.62 265 THR A N 1
ATOM 1931 C CA . THR A 1 265 ? -20.665 35.286 5.211 1.00 61.62 265 THR A CA 1
ATOM 1932 C C . THR A 1 265 ? -20.579 35.824 6.637 1.00 61.62 265 THR A C 1
ATOM 1934 O O . THR A 1 265 ? -21.606 36.233 7.167 1.00 61.62 265 THR A O 1
ATOM 1937 N N . GLY A 1 266 ? -19.388 35.890 7.247 1.00 49.44 266 GLY A N 1
ATOM 1938 C CA . GLY A 1 266 ? -19.198 36.528 8.558 1.00 49.44 266 GLY A CA 1
ATOM 1939 C C . GLY A 1 266 ? -19.922 35.834 9.719 1.00 49.44 266 GLY A C 1
ATOM 1940 O O . GLY A 1 266 ? -20.206 36.475 10.728 1.00 49.44 266 GLY A O 1
ATOM 1941 N N . THR A 1 267 ? -20.214 34.542 9.573 1.00 54.16 267 THR A N 1
ATOM 1942 C CA . THR A 1 267 ? -20.777 33.650 10.599 1.00 54.16 267 THR A CA 1
ATOM 1943 C C . THR A 1 267 ? -20.076 32.310 10.531 1.00 54.16 267 THR A C 1
ATOM 1945 O O . THR A 1 267 ? -19.888 31.838 9.380 1.00 54.16 267 THR A O 1
#

pLDDT: mean 83.34, std 15.64, range [43.28, 97.88]

Foldseek 3Di:
DVVVVVVVVVVVPPPPPPPPQQFFDFLLVFWDWPQQFWFKWKWKWKWFQAPLQAAALVQQVFLVVVQVVCVVVVHHDDSNPDGGSRMFIWMKMFIHGAQDDFFQFTKIKIAGPHRRQARAQIWIDWIFIATPVRDGFKIFTGTWAAPWDFDDDDPDDGDTDHRRRMTMDGSGIGTHHTDRGDDLAFKIKIFTPDQAPVQLVQLQVQLCVVPVPPVDRQWDRPGSGIIMGTDDPVCGVVSVVVVVVSSRGTTSDPDDDDPPQDPVPRD

Radius of gyration: 29.46 Å; chains: 1; bounding box: 76×66×77 Å

Secondary structure (DSSP, 8-state):
-HHHHHHHHHHTTS-------PPPEEHHHHEEETT---EEEEEEEEEE--SS-S--TT-HHHHHHHHHHHHHTT----GGG---TTEEEEEEEEEE-TT--TT-EEEEEEEE-SS-S--TT-EEEEEEEE-TTS-EEEEEEEE-EES-EEE--STT--EEES-TTEEEEEEEEEE-S------SSSEEEEEESS--HHHHHHHHHHHHHHH-SSS---EEEEETTEEEEEPPGGGTT-HHHHHHHHHT-EE-----------TTT--

=== Feature glossary ===
The record interleaves many kinds of information about one protein. Here is each kind framed as the question it answers.

Q: What does the local fold look like, residue by residue?
A: The Foldseek 3Di string encodes local tertiary geometry as a 20-letter alphabet — one character per residue — derived from the relative positions of nearby Cα atoms. Unlike the amino-acid sequence, 3Di is a direct function of the 3D structure, so two proteins with the same fold have similar 3Di strings even at low sequence identity.

Q: Which residues are in helices, strands, or loops?
A: The SS8 string is DSSP's per-residue secondary-structure call. α-helix (H) means an i→i+4 H-bond ladder; β-strand (E) means the residue participates in a β-sheet; 3₁₀ (G) and π (I) are tighter and wider helices; T/S are turns/bends; '-' is loop.

Q: How big and how compact is the whole molecule?
A: Radius of gyration (Rg) is the root-mean-square distance of Cα atoms from their centroid — a single number for overall size and compactness. A globular domain of N residues has Rg ≈ 2.2·N^0.38 Å; an extended or disordered chain has a much larger Rg. The Cα contact count is the number of residue pairs whose Cα atoms are within 8 Å and are more than four positions apart in sequence — a standard proxy for tertiary packing density. The bounding box is the smallest axis-aligned box enclosing all Cα atoms.

Q: Where is each backbone atom in 3D?
A: Structure coordinates are given as an mmCIF _atom_site loop: one row per atom with element, residue name, chain id, sequence number, and x/y/z position in Å. Only the four main-chain atoms per residue are included here; side chains are omitted to keep the record compact.

Q: What is the amino-acid chain?
A: Primary structure: the covalent order of the twenty standard amino acids along the backbone. Two proteins with the same sequence will (almost always) fold to the same structure; two with 30% identity often share a fold but not the details.

Q: What if only a Cα trace is available?
A: Three-state secondary structure (P-SEA) collapses the eight DSSP classes into helix (a), strand (b), and coil (c). P-SEA assigns these from Cα geometry alone — distances and angles — without requiring backbone oxygens, so it works on any Cα trace.

Q: What family and function is it annotated with?
A: Database cross-references. InterPro integrates a dozen domain/family signature databases into unified entries with residue-range hits. GO terms attach function/process/location labels with evidence codes. CATH codes position the fold in a four-level structural taxonomy. Organism is the NCBI-taxonomy species name.

Q: How confident is the AlphaFold model at each residue?
A: pLDDT is the predicted lDDT-Cα score: AlphaFold's confidence that the local environment of each residue (all inter-atomic distances within 15 Å) is correctly placed. It is a per-residue number between 0 and 100, with higher meaning more reliable.

Q: How mobile is each atom in the crystal?
A: B-factor (Debye–Waller factor) reflects atomic displacement in the crystal lattice. It is an experimental observable (units Å²), not a prediction; low values mean the atom is pinned down, high values mean it moves or is heterogeneous across the crystal.

Q: Which residues are buried vs exposed?
A: SASA measures how much of the protein is reachable by solvent. It is computed by rolling a water-sized probe over the atomic surface and summing the exposed area (Å²). Per-residue SASA distinguishes core (buried, low SASA) from surface (exposed, high SASA) residues; total SASA is a whole-molecule size measure.

Q: What do the diagnostic plots show?
A: Plot images: a contact map (which residues are close in 3D, as an N×N binary image), a Ramachandran scatter (backbone torsion angles, revealing secondary-structure composition at a glance), and — for AlphaFold structures — a PAE heatmap (pairwise prediction confidence).

Q: What known structures does this most resemble?
A: The Foldseek neighbor list gives the closest experimentally determined structures in the PDB, ranked by structural alignment. TM-score near 1 means near-identical fold; near 0.3 means only rough topology match. This is how one finds what a novel AlphaFold prediction most resembles in the solved-structure universe.

Q: Are the domains correctly placed relative to each other?
A: Predicted aligned error is AlphaFold's pairwise confidence. Unlike pLDDT (per-residue), PAE is per-residue-pair and captures whether two parts of the structure are correctly placed relative to each other. Units are ångströms of expected positional error.

Q: What do the rendered images show?
A: Structure images are PyMOL renders from six orthogonal camera directions. Cartoon representation draws helices as coils and strands as arrows; sticks shows the backbone as bonds; surface shows the solvent-excluded envelope. Rainbow coloring maps sequence position to hue (blue→red, N→C); chain coloring assigns a distinct color per polypeptide.

Q: What are the backbone torsion angles?
A: φ (phi) and ψ (psi) are the two rotatable backbone dihedrals per residue: φ is the C(i-1)–N–Cα–C torsion, ψ is the N–Cα–C–N(i+1) torsion, both in degrees on (−180°, 180°]. α-helical residues cluster near (−60°, −45°); β-strand residues near (−120°, +130°). A Ramachandran plot is simply a scatter of (φ, ψ) for every residue.